Protein AF-0000000085161701 (afdb_homodimer)

Structure (mmCIF, N/CA/C/O backbone):
data_AF-0000000085161701-model_v1
#
loop_
_entity.id
_entity.type
_entity.pdbx_description
1 polymer 'Transcriptional regulator, GntR family'
#
loop_
_atom_site.group_PDB
_atom_site.id
_atom_site.type_symbol
_atom_site.label_atom_id
_atom_site.label_alt_id
_atom_site.label_comp_id
_atom_site.label_asym_id
_atom_site.label_entity_id
_atom_site.label_seq_id
_atom_site.pdbx_PDB_ins_code
_atom_site.Cartn_x
_atom_site.Cartn_y
_atom_site.Cartn_z
_atom_site.occupancy
_atom_site.B_iso_or_equiv
_atom_site.auth_seq_id
_atom_site.auth_comp_id
_atom_site.auth_asym_id
_atom_site.auth_atom_id
_atom_site.pdbx_PDB_model_num
ATOM 1 N N . MET A 1 1 ? 16.906 10.453 10.586 1 28.23 1 MET A N 1
ATOM 2 C CA . MET A 1 1 ? 15.734 9.812 9.984 1 28.23 1 MET A CA 1
ATOM 3 C C . MET A 1 1 ? 16.062 9.234 8.617 1 28.23 1 MET A C 1
ATOM 5 O O . MET A 1 1 ? 16.656 9.922 7.773 1 28.23 1 MET A O 1
ATOM 9 N N . LYS A 1 2 ? 16.422 8.109 8.445 1 43.31 2 LYS A N 1
ATOM 10 C CA . LYS A 1 2 ? 16.734 7.473 7.168 1 43.31 2 LYS A CA 1
ATOM 11 C C . LYS A 1 2 ? 15.547 7.562 6.211 1 43.31 2 LYS A C 1
ATOM 13 O O . LYS A 1 2 ? 14.469 7.047 6.5 1 43.31 2 LYS A O 1
ATOM 18 N N . PHE A 1 3 ? 15.57 8.789 5.492 1 43.81 3 PHE A N 1
ATOM 19 C CA . PHE A 1 3 ? 14.508 8.938 4.5 1 43.81 3 PHE A CA 1
ATOM 20 C C . PHE A 1 3 ? 14.539 7.789 3.498 1 43.81 3 PHE A C 1
ATOM 22 O O . PHE A 1 3 ? 15.516 7.629 2.758 1 43.81 3 PHE A O 1
ATOM 29 N N . ASN A 1 4 ? 14.258 6.762 3.889 1 49.75 4 ASN A N 1
ATOM 30 C CA . ASN A 1 4 ? 14.422 5.523 3.135 1 49.75 4 ASN A CA 1
ATOM 31 C C . ASN A 1 4 ? 13.422 5.426 1.987 1 49.75 4 ASN A C 1
ATOM 33 O O . ASN A 1 4 ? 13.406 4.441 1.249 1 49.75 4 ASN A O 1
ATOM 37 N N . ASP A 1 5 ? 12.414 6.434 1.947 1 61.72 5 ASP A N 1
ATOM 38 C CA . ASP A 1 5 ? 11.516 6.238 0.812 1 61.72 5 ASP A CA 1
ATOM 39 C C . ASP A 1 5 ? 12.055 6.938 -0.436 1 61.72 5 ASP A C 1
ATOM 41 O O . ASP A 1 5 ? 12.875 7.855 -0.338 1 61.72 5 ASP A O 1
ATOM 45 N N . ASP A 1 6 ? 11.953 6.363 -1.517 1 71.25 6 ASP A N 1
ATOM 46 C CA . ASP A 1 6 ? 12.359 6.812 -2.846 1 71.25 6 ASP A CA 1
ATOM 47 C C . ASP A 1 6 ? 11.82 8.211 -3.139 1 71.25 6 ASP A C 1
ATOM 49 O O . ASP A 1 6 ? 12.078 8.773 -4.211 1 71.25 6 ASP A O 1
ATOM 53 N N . ARG A 1 7 ? 11.445 8.852 -1.991 1 81.44 7 ARG A N 1
ATOM 54 C CA . ARG A 1 7 ? 10.875 10.172 -2.238 1 81.44 7 ARG A CA 1
ATOM 55 C C . ARG A 1 7 ? 11.898 11.266 -1.96 1 81.44 7 ARG A C 1
ATOM 57 O O . ARG A 1 7 ? 12.773 11.109 -1.104 1 81.44 7 ARG A O 1
ATOM 64 N N . PRO A 1 8 ? 11.672 12.43 -2.582 1 93.88 8 PRO A N 1
ATOM 65 C CA . PRO A 1 8 ? 12.539 13.578 -2.307 1 93.88 8 PRO A CA 1
ATOM 66 C C . PRO A 1 8 ? 12.484 14.023 -0.846 1 93.88 8 PRO A C 1
ATOM 68 O O . PRO A 1 8 ? 11.422 13.977 -0.222 1 93.88 8 PRO A O 1
ATOM 71 N N . ILE A 1 9 ? 13.5 14.469 -0.307 1 94.62 9 ILE A N 1
ATOM 72 C CA . ILE A 1 9 ? 13.656 14.805 1.105 1 94.62 9 ILE A CA 1
ATOM 73 C C . ILE A 1 9 ? 12.695 15.93 1.478 1 94.62 9 ILE A C 1
ATOM 75 O O . ILE A 1 9 ? 12.109 15.922 2.559 1 94.62 9 ILE A O 1
ATOM 79 N N . PHE A 1 10 ? 12.523 16.953 0.611 1 96.69 10 PHE A N 1
ATOM 80 C CA . PHE A 1 10 ? 11.664 18.078 0.946 1 96.69 10 PHE A CA 1
ATOM 81 C C . PHE A 1 10 ? 10.219 17.609 1.113 1 96.69 10 PHE A C 1
ATOM 83 O O . PHE A 1 10 ? 9.477 18.172 1.927 1 96.69 10 PHE A O 1
ATOM 90 N N . GLU A 1 11 ? 9.875 16.641 0.401 1 96.12 11 GLU A N 1
ATOM 91 C CA . GLU A 1 11 ? 8.523 16.094 0.541 1 96.12 11 GLU A CA 1
ATOM 92 C C . GLU A 1 11 ? 8.344 15.398 1.885 1 96.12 11 GLU A C 1
ATOM 94 O O . GLU A 1 11 ? 7.273 15.469 2.49 1 96.12 11 GLU A O 1
ATOM 99 N N . GLN A 1 12 ? 9.359 14.781 2.26 1 95.75 12 GLN A N 1
ATOM 100 C CA . GLN A 1 12 ? 9.328 14.117 3.559 1 95.75 12 GLN A CA 1
ATOM 101 C C . GLN A 1 12 ? 9.219 15.133 4.691 1 95.75 12 GLN A C 1
ATOM 103 O O . GLN A 1 12 ? 8.461 14.922 5.645 1 95.75 12 GLN A O 1
ATOM 108 N N . ILE A 1 13 ? 9.898 16.141 4.535 1 96.75 13 ILE A N 1
ATOM 109 C CA . ILE A 1 13 ? 9.836 17.203 5.527 1 96.75 13 ILE A CA 1
ATOM 110 C C . ILE A 1 13 ? 8.438 17.828 5.527 1 96.75 13 ILE A C 1
ATOM 112 O O . ILE A 1 13 ? 7.859 18.062 6.586 1 96.75 13 ILE A O 1
ATOM 116 N N . ALA A 1 14 ? 7.945 18.078 4.324 1 97.62 14 ALA A N 1
ATOM 117 C CA . ALA A 1 14 ? 6.602 18.641 4.207 1 97.62 14 ALA A CA 1
ATOM 118 C C . ALA A 1 14 ? 5.57 17.734 4.879 1 97.62 14 ALA A C 1
ATOM 120 O O . ALA A 1 14 ? 4.688 18.219 5.59 1 97.62 14 ALA A O 1
ATOM 121 N N . GLN A 1 15 ? 5.746 16.516 4.68 1 96.69 15 GLN A N 1
ATOM 122 C CA . GLN A 1 15 ? 4.816 15.562 5.285 1 96.69 15 GLN A CA 1
ATOM 123 C C . GLN A 1 15 ? 4.906 15.594 6.809 1 96.69 15 GLN A C 1
ATOM 125 O O . GLN A 1 15 ? 3.889 15.508 7.496 1 96.69 15 GLN A O 1
ATOM 130 N N . LEU A 1 16 ? 6.047 15.664 7.285 1 96.19 16 LEU A N 1
ATOM 131 C CA . LEU A 1 16 ? 6.25 15.773 8.727 1 96.19 16 LEU A CA 1
ATOM 132 C C . LEU A 1 16 ? 5.535 17 9.281 1 96.19 16 LEU A C 1
ATOM 134 O O . LEU A 1 16 ? 4.859 16.922 10.305 1 96.19 16 LEU A O 1
ATOM 138 N N . LEU A 1 17 ? 5.703 18.078 8.609 1 98.06 17 LEU A N 1
ATOM 139 C CA . LEU A 1 17 ? 5.062 19.312 9.047 1 98.06 17 LEU A CA 1
ATOM 140 C C . LEU A 1 17 ? 3.545 19.203 8.953 1 98.06 17 LEU A C 1
ATOM 142 O O . LEU A 1 17 ? 2.828 19.672 9.836 1 98.06 17 LEU A O 1
ATOM 146 N N . GLU A 1 18 ? 3.072 18.547 7.91 1 98 18 GLU A N 1
ATOM 147 C CA . GLU A 1 18 ? 1.639 18.297 7.789 1 98 18 GLU A CA 1
ATOM 148 C C . GLU A 1 18 ? 1.108 17.516 8.977 1 98 18 GLU A C 1
ATOM 150 O O . GLU A 1 18 ? 0.046 17.828 9.516 1 98 18 GLU A O 1
ATOM 155 N N . ASP A 1 19 ? 1.846 16.562 9.383 1 96.94 19 ASP A N 1
ATOM 156 C CA . ASP A 1 19 ? 1.447 15.742 10.516 1 96.94 19 ASP A CA 1
ATOM 157 C C . ASP A 1 19 ? 1.354 16.578 11.797 1 96.94 19 ASP A C 1
ATOM 159 O O . ASP A 1 19 ? 0.439 16.391 12.602 1 96.94 19 ASP A O 1
ATOM 163 N N . ARG A 1 20 ? 2.264 17.453 11.961 1 97.25 20 ARG A N 1
ATOM 164 C CA . ARG A 1 20 ? 2.287 18.297 13.148 1 97.25 20 ARG A CA 1
ATOM 165 C C . ARG A 1 20 ? 1.139 19.297 13.133 1 97.25 20 ARG A C 1
ATOM 167 O O . ARG A 1 20 ? 0.587 19.625 14.18 1 97.25 20 ARG A O 1
ATOM 174 N N . ILE A 1 21 ? 0.768 19.719 11.945 1 97.69 21 ILE A N 1
ATOM 175 C CA . ILE A 1 21 ? -0.386 20.609 11.805 1 97.69 21 ILE A CA 1
ATOM 176 C C . ILE A 1 21 ? -1.665 19.828 12.125 1 97.69 21 ILE A C 1
ATOM 178 O O . ILE A 1 21 ? -2.516 20.312 12.875 1 97.69 21 ILE A O 1
ATOM 182 N N . LEU A 1 22 ? -1.715 18.625 11.672 1 95.38 22 LEU A N 1
ATOM 183 C CA . LEU A 1 22 ? -2.896 17.797 11.867 1 95.38 22 LEU A CA 1
ATOM 184 C C . LEU A 1 22 ? -3.078 17.438 13.336 1 95.38 22 LEU A C 1
ATOM 186 O O . LEU A 1 22 ? -4.203 17.391 13.836 1 95.38 22 LEU A O 1
ATOM 190 N N . SER A 1 23 ? -1.966 17.266 14.008 1 93.81 23 SER A N 1
ATOM 191 C CA . SER A 1 23 ? -2.01 16.859 15.406 1 93.81 23 SER A CA 1
ATOM 192 C C . SER A 1 23 ? -2.283 18.047 16.312 1 93.81 23 SER A C 1
ATOM 194 O O . SER A 1 23 ? -2.553 17.875 17.516 1 93.81 23 SER A O 1
ATOM 196 N N . GLY A 1 24 ? -2.111 19.234 15.758 1 94.75 24 GLY A N 1
ATOM 197 C CA . GLY A 1 24 ? -2.318 20.438 16.547 1 94.75 24 GLY A CA 1
ATOM 198 C C . GLY A 1 24 ? -1.044 20.953 17.188 1 94.75 24 GLY A C 1
ATOM 199 O O . GLY A 1 24 ? -1.07 21.953 17.906 1 94.75 24 GLY A O 1
ATOM 200 N N . ALA A 1 25 ? 0.06 20.281 16.922 1 96.31 25 ALA A N 1
ATOM 201 C CA . ALA A 1 25 ? 1.334 20.766 17.438 1 96.31 25 ALA A CA 1
ATOM 202 C C . ALA A 1 25 ? 1.651 22.156 16.891 1 96.31 25 ALA A C 1
ATOM 204 O O . ALA A 1 25 ? 2.227 23 17.594 1 96.31 25 ALA A O 1
ATOM 205 N N . PHE A 1 26 ? 1.324 22.328 15.641 1 96.94 26 PHE A N 1
ATOM 206 C CA . PHE A 1 26 ? 1.318 23.656 15.031 1 96.94 26 PHE A CA 1
ATOM 207 C C . PHE A 1 26 ? -0.109 24.125 14.781 1 96.94 26 PHE A C 1
ATOM 209 O O . PHE A 1 26 ? -0.851 23.5 14.023 1 96.94 26 PHE A O 1
ATOM 216 N N . THR A 1 27 ? -0.431 25.266 15.359 1 95.81 27 THR A N 1
ATOM 217 C CA . THR A 1 27 ? -1.81 25.75 15.312 1 95.81 27 THR A CA 1
ATOM 218 C C . THR A 1 27 ? -2.014 26.703 14.133 1 95.81 27 THR A C 1
ATOM 220 O O . THR A 1 27 ? -1.055 27.281 13.625 1 95.81 27 THR A O 1
ATOM 223 N N . GLU A 1 28 ? -3.273 26.75 13.727 1 95.19 28 GLU A N 1
ATOM 224 C CA . GLU A 1 28 ? -3.613 27.703 12.68 1 95.19 28 GLU A CA 1
ATOM 225 C C . GLU A 1 28 ? -3.123 29.109 13.023 1 95.19 28 GLU A C 1
ATOM 227 O O . GLU A 1 28 ? -3.258 29.547 14.164 1 95.19 28 GLU A O 1
ATOM 232 N N . SER A 1 29 ? -2.48 29.672 12.086 1 95.25 29 SER A N 1
ATOM 233 C CA . SER A 1 29 ? -1.947 31.031 12.18 1 95.25 29 SER A CA 1
ATOM 234 C C . SER A 1 29 ? -0.718 31.078 13.078 1 95.25 29 SER A C 1
ATOM 236 O O . SER A 1 29 ? -0.174 32.156 13.336 1 95.25 29 SER A O 1
ATOM 238 N N . GLY A 1 30 ? -0.347 29.922 13.555 1 96.56 30 GLY A N 1
ATOM 239 C CA . GLY A 1 30 ? 0.893 29.844 14.312 1 96.56 30 GLY A CA 1
ATOM 240 C C . GLY A 1 30 ? 2.125 29.781 13.43 1 96.56 30 GLY A C 1
ATOM 241 O O . GLY A 1 30 ? 2.049 29.359 12.273 1 96.56 30 GLY A O 1
ATOM 242 N N . ARG A 1 31 ? 3.213 30.172 14.008 1 97.44 31 ARG A N 1
ATOM 243 C CA . ARG A 1 31 ? 4.465 30.219 13.258 1 97.44 31 ARG A CA 1
ATOM 244 C C . ARG A 1 31 ? 5.051 28.828 13.086 1 97.44 31 ARG A C 1
ATOM 246 O O . ARG A 1 31 ? 5.031 28.016 14.016 1 97.44 31 ARG A O 1
ATOM 253 N N . LEU A 1 32 ? 5.582 28.531 11.906 1 98.5 32 LEU A N 1
ATOM 254 C CA . LEU A 1 32 ? 6.355 27.328 11.641 1 98.5 32 LEU A CA 1
ATOM 255 C C . LEU A 1 32 ? 7.84 27.562 11.891 1 98.5 32 LEU A C 1
ATOM 257 O O . LEU A 1 32 ? 8.305 28.703 11.859 1 98.5 32 LEU A O 1
ATOM 261 N N . PRO A 1 33 ? 8.531 26.453 12.141 1 97.81 33 PRO A N 1
ATOM 262 C CA . PRO A 1 33 ? 9.984 26.641 12.211 1 97.81 33 PRO A CA 1
ATOM 263 C C . PRO A 1 33 ? 10.562 27.234 10.93 1 97.81 33 PRO A C 1
ATOM 265 O O . PRO A 1 33 ? 10.062 26.953 9.836 1 97.81 33 PRO A O 1
ATOM 268 N N . SER A 1 34 ? 11.562 28 11.133 1 97.25 34 SER A N 1
ATOM 269 C CA . SER A 1 34 ? 12.25 28.562 9.969 1 97.25 34 SER A CA 1
ATOM 270 C C . SER A 1 34 ? 12.992 27.469 9.195 1 97.25 34 SER A C 1
ATOM 272 O O . SER A 1 34 ? 13.227 26.391 9.719 1 97.25 34 SER A O 1
ATOM 274 N N . ALA A 1 35 ? 13.383 27.719 7.984 1 97.5 35 ALA A N 1
ATOM 275 C CA . ALA A 1 35 ? 14.188 26.797 7.184 1 97.5 35 ALA A CA 1
ATOM 276 C C . ALA A 1 35 ? 15.477 26.422 7.914 1 97.5 35 ALA A C 1
ATOM 278 O O . ALA A 1 35 ? 15.883 25.266 7.895 1 97.5 35 ALA A O 1
ATOM 279 N N . ARG A 1 36 ? 16.078 27.391 8.594 1 97 36 ARG A N 1
ATOM 280 C CA . ARG A 1 36 ? 17.312 27.172 9.312 1 97 36 ARG A CA 1
ATOM 281 C C . ARG A 1 36 ? 17.109 26.234 10.508 1 97 36 ARG A C 1
ATOM 283 O O . ARG A 1 36 ? 17.906 25.328 10.75 1 97 36 ARG A O 1
ATOM 290 N N . GLU A 1 37 ? 16.094 26.484 11.234 1 97.56 37 GLU A N 1
ATOM 291 C CA . GLU A 1 37 ? 15.766 25.641 12.375 1 97.56 37 GLU A CA 1
ATOM 292 C C . GLU A 1 37 ? 15.5 24.203 11.938 1 97.56 37 GLU A C 1
ATOM 294 O O . GLU A 1 37 ? 15.992 23.25 12.562 1 97.56 37 GLU A O 1
ATOM 299 N N . LEU A 1 38 ? 14.719 24.016 10.836 1 97.5 38 LEU A N 1
ATOM 300 C CA . LEU A 1 38 ? 14.414 22.688 10.312 1 97.5 38 LEU A CA 1
ATOM 301 C C . LEU A 1 38 ? 15.68 21.984 9.844 1 97.5 38 LEU A C 1
ATOM 303 O O . LEU A 1 38 ? 15.883 20.797 10.133 1 97.5 38 LEU A O 1
ATOM 307 N N . ALA A 1 39 ? 16.5 22.703 9.117 1 97.5 39 ALA A N 1
ATOM 308 C CA . ALA A 1 39 ? 17.75 22.156 8.586 1 97.5 39 ALA A CA 1
ATOM 309 C C . ALA A 1 39 ? 18.625 21.625 9.711 1 97.5 39 ALA A C 1
ATOM 311 O O . ALA A 1 39 ? 19.188 20.531 9.609 1 97.5 39 ALA A O 1
ATOM 312 N N . SER A 1 40 ? 18.719 22.422 10.727 1 97.06 40 SER A N 1
ATOM 313 C CA . SER A 1 40 ? 19.547 22.047 11.875 1 97.06 40 SER A CA 1
ATOM 314 C C . SER A 1 40 ? 18.969 20.828 12.594 1 97.06 40 SER A C 1
ATOM 316 O O . SER A 1 40 ? 19.672 19.859 12.859 1 97.06 40 SER A O 1
ATOM 318 N N . SER A 1 41 ? 17.688 20.797 12.812 1 96.12 41 SER A N 1
ATOM 319 C CA . SER A 1 41 ? 17.047 19.75 13.594 1 96.12 41 SER A CA 1
ATOM 320 C C . SER A 1 41 ? 17 18.438 12.82 1 96.12 41 SER A C 1
ATOM 322 O O . SER A 1 41 ? 17.094 17.359 13.414 1 96.12 41 SER A O 1
ATOM 324 N N . LEU A 1 42 ? 16.922 18.562 11.508 1 95.44 42 LEU A N 1
ATOM 325 C CA . LEU A 1 42 ? 16.75 17.359 10.695 1 95.44 42 LEU A CA 1
ATOM 326 C C . LEU A 1 42 ? 18.031 17 9.977 1 95.44 42 LEU A C 1
ATOM 328 O O . LEU A 1 42 ? 18.094 15.992 9.25 1 95.44 42 LEU A O 1
ATOM 332 N N . GLU A 1 43 ? 18.969 17.844 10.133 1 96.12 43 GLU A N 1
ATOM 333 C CA . GLU A 1 43 ? 20.281 17.641 9.516 1 96.12 43 GLU A CA 1
ATOM 334 C C . GLU A 1 43 ? 20.172 17.516 8 1 96.12 43 GLU A C 1
ATOM 336 O O . GLU A 1 43 ? 20.672 16.562 7.402 1 96.12 43 GLU A O 1
ATOM 341 N N . VAL A 1 44 ? 19.578 18.547 7.438 1 96.25 44 VAL A N 1
ATOM 342 C CA . VAL A 1 44 ? 19.406 18.609 5.988 1 96.25 44 VAL A CA 1
ATOM 343 C C . VAL A 1 44 ? 19.875 19.984 5.484 1 96.25 44 VAL A C 1
ATOM 345 O O . VAL A 1 44 ? 20.109 20.891 6.277 1 96.25 44 VAL A O 1
ATOM 348 N N . ASN A 1 45 ? 19.922 20.062 4.199 1 96.56 45 ASN A N 1
ATOM 349 C CA . ASN A 1 45 ? 20.266 21.328 3.547 1 96.56 45 ASN A CA 1
ATOM 350 C C . ASN A 1 45 ? 19.172 22.359 3.742 1 96.56 45 ASN A C 1
ATOM 352 O O . ASN A 1 45 ? 17.984 22.078 3.539 1 96.56 45 ASN A O 1
ATOM 356 N N . PRO A 1 46 ? 19.562 23.578 4.172 1 97.31 46 PRO A N 1
ATOM 357 C CA . PRO A 1 46 ? 18.562 24.625 4.383 1 97.31 46 PRO A CA 1
ATOM 358 C C . PRO A 1 46 ? 17.719 24.875 3.141 1 97.31 46 PRO A C 1
ATOM 360 O O . PRO A 1 46 ? 16.531 25.219 3.258 1 97.31 46 PRO A O 1
ATOM 363 N N . ASN A 1 47 ? 18.266 24.688 2.043 1 97.94 47 ASN A N 1
ATOM 364 C CA . ASN A 1 47 ? 17.5 24.875 0.816 1 97.94 47 ASN A CA 1
ATOM 365 C C . ASN A 1 47 ? 16.391 23.828 0.679 1 97.94 47 ASN A C 1
ATOM 367 O O . ASN A 1 47 ? 15.312 24.125 0.168 1 97.94 47 ASN A O 1
ATOM 371 N N . THR A 1 48 ? 16.719 22.656 1.073 1 97.75 48 THR A N 1
ATOM 372 C CA . THR A 1 48 ? 15.734 21.578 1.076 1 97.75 48 THR A CA 1
ATOM 373 C C . THR A 1 48 ? 14.617 21.875 2.066 1 97.75 48 THR A C 1
ATOM 375 O O . THR A 1 48 ? 13.438 21.688 1.757 1 97.75 48 THR A O 1
ATOM 378 N N . ALA A 1 49 ? 15.047 22.391 3.186 1 97.88 49 ALA A N 1
ATOM 379 C CA . ALA A 1 49 ? 14.062 22.766 4.195 1 97.88 49 ALA A CA 1
ATOM 380 C C . ALA A 1 49 ? 13.18 23.906 3.691 1 97.88 49 ALA A C 1
ATOM 382 O O . ALA A 1 49 ? 11.961 23.891 3.887 1 97.88 49 ALA A O 1
ATOM 383 N N . ALA A 1 50 ? 13.773 24.859 3.051 1 98.06 50 ALA A N 1
ATOM 384 C CA . ALA A 1 50 ? 13.016 25.984 2.504 1 98.06 50 ALA A CA 1
ATOM 385 C C . ALA A 1 50 ? 12.008 25.516 1.457 1 98.06 50 ALA A C 1
ATOM 387 O O . ALA A 1 50 ? 10.891 26.031 1.39 1 98.06 50 ALA A O 1
ATOM 388 N N . ARG A 1 51 ? 12.445 24.562 0.688 1 98.25 51 ARG A N 1
ATOM 389 C CA . ARG A 1 51 ? 11.562 24.016 -0.335 1 98.25 51 ARG A CA 1
ATOM 390 C C . ARG A 1 51 ? 10.344 23.344 0.292 1 98.25 51 ARG A C 1
ATOM 392 O O . ARG A 1 51 ? 9.242 23.422 -0.257 1 98.25 51 ARG A O 1
ATOM 399 N N . ALA A 1 52 ? 10.531 22.734 1.358 1 98.38 52 ALA A N 1
ATOM 400 C CA . ALA A 1 52 ? 9.422 22.094 2.068 1 98.38 52 ALA A CA 1
ATOM 401 C C . ALA A 1 52 ? 8.406 23.141 2.535 1 98.38 52 ALA A C 1
ATOM 403 O O . ALA A 1 52 ? 7.199 22.938 2.398 1 98.38 52 ALA A O 1
ATOM 404 N N . LEU A 1 53 ? 8.898 24.203 3.088 1 98.44 53 LEU A N 1
ATOM 405 C CA . LEU A 1 53 ? 8.031 25.281 3.543 1 98.44 53 LEU A CA 1
ATOM 406 C C . LEU A 1 53 ? 7.297 25.922 2.369 1 98.44 53 LEU A C 1
ATOM 408 O O . LEU A 1 53 ? 6.098 26.188 2.457 1 98.44 53 LEU A O 1
ATOM 412 N N . GLN A 1 54 ? 8.016 26.109 1.291 1 98.25 54 GLN A N 1
ATOM 413 C CA . GLN A 1 54 ? 7.398 26.656 0.088 1 98.25 54 GLN A CA 1
ATOM 414 C C . GLN A 1 54 ? 6.324 25.719 -0.458 1 98.25 54 GLN A C 1
ATOM 416 O O . GLN A 1 54 ? 5.281 26.172 -0.932 1 98.25 54 GLN A O 1
ATOM 421 N N . TYR A 1 55 ? 6.621 24.469 -0.435 1 98.06 55 TYR A N 1
ATOM 422 C CA . TYR A 1 55 ? 5.652 23.469 -0.867 1 98.06 55 TYR A CA 1
ATOM 423 C C . TYR A 1 55 ? 4.344 23.609 -0.096 1 98.06 55 TYR A C 1
ATOM 425 O O . TYR A 1 55 ? 3.264 23.594 -0.688 1 98.06 55 TYR A O 1
ATOM 433 N N . LEU A 1 56 ? 4.406 23.75 1.196 1 98.38 56 LEU A N 1
ATOM 434 C CA . LEU A 1 56 ? 3.217 23.938 2.02 1 98.38 56 LEU A CA 1
ATOM 435 C C . LEU A 1 56 ? 2.461 25.188 1.611 1 98.38 56 LEU A C 1
ATOM 437 O O . LEU A 1 56 ? 1.228 25.203 1.574 1 98.38 56 LEU A O 1
ATOM 441 N N . ALA A 1 57 ? 3.205 26.234 1.339 1 98.06 57 ALA A N 1
ATOM 442 C CA . ALA A 1 57 ? 2.588 27.5 0.92 1 98.06 57 ALA A CA 1
ATOM 443 C C . ALA A 1 57 ? 1.879 27.344 -0.422 1 98.06 57 ALA A C 1
ATOM 445 O O . ALA A 1 57 ? 0.758 27.828 -0.599 1 98.06 57 ALA A O 1
ATOM 446 N N . ASP A 1 58 ? 2.518 26.641 -1.358 1 97.56 58 ASP A N 1
ATOM 447 C CA . ASP A 1 58 ? 1.939 26.391 -2.676 1 97.56 58 ASP A CA 1
ATOM 448 C C . ASP A 1 58 ? 0.634 25.609 -2.564 1 97.56 58 ASP A C 1
ATOM 450 O O . ASP A 1 58 ? -0.281 25.797 -3.369 1 97.56 58 ASP A O 1
ATOM 454 N N . MET A 1 59 ? 0.619 24.828 -1.522 1 96.75 59 MET A N 1
ATOM 455 C CA . MET A 1 59 ? -0.56 24 -1.305 1 96.75 59 MET A CA 1
ATOM 456 C C . MET A 1 59 ? -1.596 24.734 -0.458 1 96.75 59 MET A C 1
ATOM 458 O O . MET A 1 59 ? -2.605 24.141 -0.061 1 96.75 59 MET A O 1
ATOM 462 N N . LYS A 1 60 ? -1.254 25.938 -0.064 1 97.56 60 LYS A N 1
ATOM 463 C CA . LYS A 1 60 ? -2.123 26.812 0.71 1 97.56 60 LYS A CA 1
ATOM 464 C C . LYS A 1 60 ? -2.299 26.312 2.137 1 97.56 60 LYS A C 1
ATOM 466 O O . LYS A 1 60 ? -3.334 26.531 2.764 1 97.56 60 LYS A O 1
ATOM 471 N N . LEU A 1 61 ? -1.32 25.594 2.566 1 98.31 61 LEU A N 1
ATOM 472 C CA . LEU A 1 61 ? -1.325 25.078 3.932 1 98.31 61 LEU A CA 1
ATOM 473 C C . LEU A 1 61 ? -0.574 26.016 4.867 1 98.31 61 LEU A C 1
ATOM 475 O O . LEU A 1 61 ? -0.715 25.938 6.09 1 98.31 61 LEU A O 1
ATOM 479 N N . ALA A 1 62 ? 0.231 26.891 4.262 1 98.56 62 ALA A N 1
ATOM 480 C CA . ALA A 1 62 ? 0.992 27.922 4.965 1 98.56 62 ALA A CA 1
ATOM 481 C C . ALA A 1 62 ? 1.053 29.203 4.148 1 98.56 62 ALA A C 1
ATOM 483 O O . ALA A 1 62 ? 0.64 29.234 2.988 1 98.56 62 ALA A O 1
ATOM 484 N N . TYR A 1 63 ? 1.441 30.219 4.805 1 98 63 TYR A N 1
ATOM 485 C CA . TYR A 1 63 ? 1.71 31.469 4.105 1 98 63 TYR A CA 1
ATOM 486 C C . TYR A 1 63 ? 2.947 32.156 4.672 1 98 63 TYR A C 1
ATOM 488 O O . TYR A 1 63 ? 3.246 32.031 5.859 1 98 63 TYR A O 1
ATOM 496 N N . ALA A 1 64 ? 3.611 32.906 3.807 1 96.5 64 ALA A N 1
ATOM 497 C CA . ALA A 1 64 ? 4.824 33.625 4.195 1 96.5 64 ALA A CA 1
ATOM 498 C C . ALA A 1 64 ? 4.504 35.031 4.613 1 96.5 64 ALA A C 1
ATOM 500 O O . ALA A 1 64 ? 3.654 35.688 4.008 1 96.5 64 ALA A O 1
ATOM 501 N N . GLU A 1 65 ? 5.082 35.438 5.633 1 94.69 65 GLU A N 1
ATOM 502 C CA . GLU A 1 65 ? 5.094 36.844 6 1 94.69 65 GLU A CA 1
ATOM 503 C C . GLU A 1 65 ? 6.5 37.438 5.891 1 94.69 65 GLU A C 1
ATOM 505 O O . GLU A 1 65 ? 7.43 36.938 6.547 1 94.69 65 GLU A O 1
ATOM 510 N N . ARG A 1 66 ? 6.559 38.344 5.121 1 92.25 66 ARG A N 1
ATOM 511 C CA . ARG A 1 66 ? 7.859 38.969 4.863 1 92.25 66 ARG A CA 1
ATOM 512 C C . ARG A 1 66 ? 8.555 39.344 6.168 1 92.25 66 ARG A C 1
ATOM 514 O O . ARG A 1 66 ? 7.984 40.031 7.004 1 92.25 66 ARG A O 1
ATOM 521 N N . GLY A 1 67 ? 9.758 38.781 6.344 1 92.75 67 GLY A N 1
ATOM 522 C CA . GLY A 1 67 ? 10.586 39.125 7.496 1 92.75 67 GLY A CA 1
ATOM 523 C C . GLY A 1 67 ? 10.234 38.312 8.734 1 92.75 67 GLY A C 1
ATOM 524 O O . GLY A 1 67 ? 10.93 38.375 9.742 1 92.75 67 GLY A O 1
ATOM 525 N N . SER A 1 68 ? 9.109 37.531 8.672 1 94.25 68 SER A N 1
ATOM 526 C CA . SER A 1 68 ? 8.641 36.844 9.883 1 94.25 68 SER A CA 1
ATOM 527 C C . SER A 1 68 ? 8.633 35.312 9.695 1 94.25 68 SER A C 1
ATOM 529 O O . SER A 1 68 ? 8.562 34.594 10.672 1 94.25 68 SER A O 1
ATOM 531 N N . GLY A 1 69 ? 8.68 34.906 8.383 1 96.19 69 GLY A N 1
ATOM 532 C CA . GLY A 1 69 ? 8.727 33.469 8.125 1 96.19 69 GLY A CA 1
ATOM 533 C C . GLY A 1 69 ? 7.406 32.906 7.629 1 96.19 69 GLY A C 1
ATOM 534 O O . GLY A 1 69 ? 6.68 33.594 6.891 1 96.19 69 GLY A O 1
ATOM 535 N N . TYR A 1 70 ? 7.137 31.609 7.93 1 98.19 70 TYR A N 1
ATOM 536 C CA . TYR A 1 70 ? 5.934 30.938 7.473 1 98.19 70 TYR A CA 1
ATOM 537 C C . TYR A 1 70 ? 4.973 30.688 8.633 1 98.19 70 TYR A C 1
ATOM 539 O O . TYR A 1 70 ? 5.398 30.391 9.75 1 98.19 70 TYR A O 1
ATOM 547 N N . PHE A 1 71 ? 3.707 30.75 8.344 1 98.56 71 PHE A N 1
ATOM 548 C CA . PHE A 1 71 ? 2.639 30.516 9.312 1 98.56 71 PHE A CA 1
ATOM 549 C C . PHE A 1 71 ? 1.638 29.5 8.789 1 98.56 71 PHE A C 1
ATOM 551 O O . PHE A 1 71 ? 1.419 29.391 7.578 1 98.56 71 PHE A O 1
ATOM 558 N N . VAL A 1 72 ? 1.065 28.781 9.695 1 98.69 72 VAL A N 1
ATOM 559 C CA . VAL A 1 72 ? 0.037 27.812 9.305 1 98.69 72 VAL A CA 1
ATOM 560 C C . VAL A 1 72 ? -1.201 28.562 8.805 1 98.69 72 VAL A C 1
ATOM 562 O O . VAL A 1 72 ? -1.682 29.484 9.461 1 98.69 72 VAL A O 1
ATOM 565 N N . ALA A 1 73 ? -1.684 28.172 7.664 1 98.38 73 ALA A N 1
ATOM 566 C CA . ALA A 1 73 ? -2.861 28.812 7.09 1 98.38 73 ALA A CA 1
ATOM 567 C C . ALA A 1 73 ? -4.121 28.469 7.875 1 98.38 73 ALA A C 1
ATOM 569 O O . ALA A 1 73 ? -4.258 27.344 8.359 1 98.38 73 ALA A O 1
ATOM 570 N N . PRO A 1 74 ? -5.043 29.438 8.008 1 97.62 74 PRO A N 1
ATOM 571 C CA . PRO A 1 74 ? -6.34 29.062 8.57 1 97.62 74 PRO A CA 1
ATOM 572 C C . PRO A 1 74 ? -7.008 27.906 7.82 1 97.62 74 PRO A C 1
ATOM 574 O O . PRO A 1 74 ? -7.031 27.906 6.586 1 97.62 74 PRO A O 1
ATOM 577 N N . GLY A 1 75 ? -7.5 26.859 8.531 1 97.25 75 GLY A N 1
ATOM 578 C CA . GLY A 1 75 ? -8.172 25.734 7.914 1 97.25 75 GLY A CA 1
ATOM 579 C C . GLY A 1 75 ? -7.207 24.688 7.367 1 97.25 75 GLY A C 1
ATOM 580 O O . GLY A 1 75 ? -7.617 23.75 6.688 1 97.25 75 GLY A O 1
ATOM 581 N N . ALA A 1 76 ? -5.93 24.828 7.598 1 98.12 76 ALA A N 1
ATOM 582 C CA . ALA A 1 76 ? -4.91 23.953 7.02 1 98.12 76 ALA A CA 1
ATOM 583 C C . ALA A 1 76 ? -5.113 22.516 7.453 1 98.12 76 ALA A C 1
ATOM 585 O O . ALA A 1 76 ? -5.004 21.594 6.641 1 98.12 76 ALA A O 1
ATOM 586 N N . ALA A 1 77 ? -5.43 22.328 8.703 1 96.69 77 ALA A N 1
ATOM 587 C CA . ALA A 1 77 ? -5.617 20.969 9.203 1 96.69 77 ALA A CA 1
ATOM 588 C C . ALA A 1 77 ? -6.742 20.25 8.453 1 96.69 77 ALA A C 1
ATOM 590 O O . ALA A 1 77 ? -6.578 19.109 8.016 1 96.69 77 ALA A O 1
ATOM 591 N N . GLU A 1 78 ? -7.801 20.984 8.312 1 96.62 78 GLU A N 1
ATOM 592 C CA . GLU A 1 78 ? -8.938 20.422 7.582 1 96.62 78 GLU A CA 1
ATOM 593 C C . GLU A 1 78 ? -8.586 20.172 6.117 1 96.62 78 GLU A C 1
ATOM 595 O O . GLU A 1 78 ? -8.977 19.156 5.539 1 96.62 78 GLU A O 1
ATOM 600 N N . HIS A 1 79 ? -7.875 21.078 5.586 1 97.19 79 HIS A N 1
ATOM 601 C CA . HIS A 1 79 ? -7.457 20.953 4.195 1 97.19 79 HIS A CA 1
ATOM 602 C C . HIS A 1 79 ? -6.551 19.734 4.008 1 97.19 79 HIS A C 1
ATOM 604 O O . HIS A 1 79 ? -6.723 18.969 3.059 1 97.19 79 HIS A O 1
ATOM 610 N N . ILE A 1 80 ? -5.676 19.531 4.887 1 97.25 80 ILE A N 1
ATOM 611 C CA . ILE A 1 80 ? -4.781 18.391 4.84 1 97.25 80 ILE A CA 1
ATOM 612 C C . ILE A 1 80 ? -5.594 17.094 4.926 1 97.25 80 ILE A C 1
ATOM 614 O O . ILE A 1 80 ? -5.395 16.172 4.129 1 97.25 80 ILE A O 1
ATOM 618 N N . ARG A 1 81 ? -6.496 17.047 5.859 1 96.69 81 ARG A N 1
ATOM 619 C CA . ARG A 1 81 ? -7.332 15.867 6.035 1 96.69 81 ARG A CA 1
ATOM 620 C C . ARG A 1 81 ? -8.125 15.562 4.766 1 96.69 81 ARG A C 1
ATOM 622 O O . ARG A 1 81 ? -8.18 14.414 4.328 1 96.69 81 ARG A O 1
ATOM 629 N N . ASN A 1 82 ? -8.664 16.594 4.215 1 97.06 82 ASN A N 1
ATOM 630 C CA . ASN A 1 82 ? -9.453 16.406 3.002 1 97.06 82 ASN A CA 1
ATOM 631 C C . ASN A 1 82 ? -8.594 15.906 1.845 1 97.06 82 ASN A C 1
ATOM 633 O O . ASN A 1 82 ? -9.023 15.031 1.088 1 97.06 82 ASN A O 1
ATOM 637 N N . LEU A 1 83 ? -7.473 16.484 1.738 1 96 83 LEU A N 1
ATOM 638 C CA . LEU A 1 83 ? -6.562 16.047 0.682 1 96 83 LEU A CA 1
ATOM 639 C C . LEU A 1 83 ? -6.156 14.594 0.871 1 96 83 LEU A C 1
ATOM 641 O O . LEU A 1 83 ? -6.129 13.828 -0.091 1 96 83 LEU A O 1
ATOM 645 N N . ARG A 1 84 ? -5.879 14.203 2.047 1 97.12 84 ARG A N 1
ATOM 646 C CA . ARG A 1 84 ? -5.473 12.836 2.336 1 97.12 84 ARG A CA 1
ATOM 647 C C . ARG A 1 84 ? -6.633 11.867 2.141 1 97.12 84 ARG A C 1
ATOM 649 O O . ARG A 1 84 ? -6.441 10.75 1.664 1 97.12 84 ARG A O 1
ATOM 656 N N . ARG A 1 85 ? -7.836 12.289 2.482 1 97.81 85 ARG A N 1
ATOM 657 C CA . ARG A 1 85 ? -9.023 11.484 2.232 1 97.81 85 ARG A CA 1
ATOM 658 C C . ARG A 1 85 ? -9.234 11.266 0.738 1 97.81 85 ARG A C 1
ATOM 660 O O . ARG A 1 85 ? -9.516 10.141 0.305 1 97.81 85 ARG A O 1
ATOM 667 N N . GLU A 1 86 ? -9.031 12.328 0.061 1 97.06 86 GLU A N 1
ATOM 668 C CA . GLU A 1 86 ? -9.188 12.227 -1.388 1 97.06 86 GLU A CA 1
ATOM 669 C C . GLU A 1 86 ? -8.18 11.25 -1.98 1 97.06 86 GLU A C 1
ATOM 671 O O . GLU A 1 86 ? -8.531 10.43 -2.828 1 97.06 86 GLU A O 1
ATOM 676 N N . ARG A 1 87 ? -7 11.359 -1.547 1 96.81 87 ARG A N 1
ATOM 677 C CA . ARG A 1 87 ? -5.965 10.453 -2.027 1 96.81 87 ARG A CA 1
ATOM 678 C C . ARG A 1 87 ? -6.281 9.008 -1.643 1 96.81 87 ARG A C 1
ATOM 680 O O . ARG A 1 87 ? -6.09 8.094 -2.443 1 96.81 87 ARG A O 1
ATOM 687 N N . PHE A 1 88 ? -6.723 8.812 -0.471 1 98.06 88 PHE A N 1
ATOM 688 C CA . PHE A 1 88 ? -7.109 7.48 -0.014 1 98.06 88 PHE A CA 1
ATOM 689 C C . PHE A 1 88 ? -8.164 6.879 -0.932 1 98.06 88 PHE A C 1
ATOM 691 O O . PHE A 1 88 ? -8 5.762 -1.426 1 98.06 88 PHE A O 1
ATOM 698 N N . PHE A 1 89 ? -9.172 7.613 -1.248 1 97.94 89 PHE A N 1
ATOM 699 C CA . PHE A 1 89 ? -10.297 7.086 -2.01 1 97.94 89 PHE A CA 1
ATOM 700 C C . PHE A 1 89 ? -9.938 6.961 -3.486 1 97.94 89 PHE A C 1
ATOM 702 O O . PHE A 1 89 ? -10.445 6.078 -4.18 1 97.94 89 PHE A O 1
ATOM 709 N N . SER A 1 90 ? -9.062 7.758 -3.926 1 96.69 90 SER A N 1
ATOM 710 C CA . SER A 1 90 ? -8.781 7.773 -5.359 1 96.69 90 SER A CA 1
ATOM 711 C C . SER A 1 90 ? -7.625 6.836 -5.699 1 96.69 90 SER A C 1
ATOM 713 O O . SER A 1 90 ? -7.496 6.395 -6.844 1 96.69 90 SER A O 1
ATOM 715 N N . GLU A 1 91 ? -6.797 6.535 -4.75 1 96.5 91 GLU A N 1
ATOM 716 C CA . GLU A 1 91 ? -5.59 5.77 -5.055 1 96.5 91 GLU A CA 1
ATOM 717 C C . GLU A 1 91 ? -5.523 4.492 -4.219 1 96.5 91 GLU A C 1
ATOM 719 O O . GLU A 1 91 ? -5.512 3.387 -4.762 1 96.5 91 GLU A O 1
ATOM 724 N N . GLU A 1 92 ? -5.578 4.672 -2.971 1 97.44 92 GLU A N 1
ATOM 725 C CA . GLU A 1 92 ? -5.348 3.543 -2.072 1 97.44 92 GLU A CA 1
ATOM 726 C C . GLU A 1 92 ? -6.496 2.537 -2.145 1 97.44 92 GLU A C 1
ATOM 728 O O . GLU A 1 92 ? -6.266 1.339 -2.316 1 97.44 92 GLU A O 1
ATOM 733 N N . LEU A 1 93 ? -7.707 3.016 -2.02 1 97.88 93 LEU A N 1
ATOM 734 C CA . LEU A 1 93 ? -8.867 2.141 -1.9 1 97.88 93 LEU A CA 1
ATOM 735 C C . LEU A 1 93 ? -9.094 1.354 -3.188 1 97.88 93 LEU A C 1
ATOM 737 O O . LEU A 1 93 ? -9.297 0.137 -3.148 1 97.88 93 LEU A O 1
ATOM 741 N N . PRO A 1 94 ? -9.023 1.984 -4.336 1 96.75 94 PRO A N 1
ATOM 742 C CA . PRO A 1 94 ? -9.164 1.197 -5.566 1 96.75 94 PRO A CA 1
ATOM 743 C C . PRO A 1 94 ? -8.086 0.126 -5.707 1 96.75 94 PRO A C 1
ATOM 745 O O . PRO A 1 94 ? -8.359 -0.963 -6.219 1 96.75 94 PRO A O 1
ATOM 748 N N . ARG A 1 95 ? -6.879 0.489 -5.301 1 97 95 ARG A N 1
ATOM 749 C CA . ARG A 1 95 ? -5.816 -0.513 -5.309 1 97 95 ARG A CA 1
ATOM 750 C C . ARG A 1 95 ? -6.188 -1.71 -4.438 1 97 95 ARG A C 1
ATOM 752 O O . ARG A 1 95 ? -6.008 -2.859 -4.848 1 97 95 ARG A O 1
ATOM 759 N N . VAL A 1 96 ? -6.691 -1.491 -3.285 1 98.12 96 VAL A N 1
ATOM 760 C CA . VAL A 1 96 ? -7.105 -2.533 -2.354 1 98.12 96 VAL A CA 1
ATOM 761 C C . VAL A 1 96 ? -8.25 -3.346 -2.957 1 98.12 96 VAL A C 1
ATOM 763 O O . VAL A 1 96 ? -8.234 -4.578 -2.906 1 98.12 96 VAL A O 1
ATOM 766 N N . PHE A 1 97 ? -9.188 -2.666 -3.545 1 97.56 97 PHE A N 1
ATOM 767 C CA . PHE A 1 97 ? -10.305 -3.35 -4.184 1 97.56 97 PHE A CA 1
ATOM 768 C C . PHE A 1 97 ? -9.82 -4.25 -5.312 1 97.56 97 PHE A C 1
ATOM 770 O O . PHE A 1 97 ? -10.336 -5.355 -5.5 1 97.56 97 PHE A O 1
ATOM 777 N N . GLY A 1 98 ? -8.875 -3.758 -6.082 1 96.31 98 GLY A N 1
ATOM 778 C CA . GLY A 1 98 ? -8.273 -4.59 -7.109 1 96.31 98 GLY A CA 1
ATOM 779 C C . GLY A 1 98 ? -7.652 -5.863 -6.562 1 96.31 98 GLY A C 1
ATOM 780 O O . GLY A 1 98 ? -7.797 -6.934 -7.156 1 96.31 98 GLY A O 1
ATOM 781 N N . MET A 1 99 ? -6.945 -5.703 -5.43 1 96.69 99 MET A N 1
ATOM 782 C CA . MET A 1 99 ? -6.375 -6.871 -4.766 1 96.69 99 MET A CA 1
ATOM 783 C C . MET A 1 99 ? -7.473 -7.84 -4.336 1 96.69 99 MET A C 1
ATOM 785 O O . MET A 1 99 ? -7.367 -9.047 -4.555 1 96.69 99 MET A O 1
ATOM 789 N N . MET A 1 100 ? -8.492 -7.363 -3.725 1 97.12 100 MET A N 1
ATOM 790 C CA . MET A 1 100 ? -9.609 -8.188 -3.27 1 97.12 100 MET A CA 1
ATOM 791 C C . MET A 1 100 ? -10.211 -8.969 -4.43 1 97.12 100 MET A C 1
ATOM 793 O O . MET A 1 100 ? -10.484 -10.164 -4.301 1 97.12 100 MET A O 1
ATOM 797 N N . ARG A 1 101 ? -10.398 -8.273 -5.508 1 94.62 101 ARG A N 1
ATOM 798 C CA . ARG A 1 101 ? -10.977 -8.922 -6.68 1 94.62 101 ARG A CA 1
ATOM 799 C C . ARG A 1 101 ? -10.086 -10.07 -7.16 1 94.62 101 ARG A C 1
ATOM 801 O O . ARG A 1 101 ? -10.562 -11.18 -7.398 1 94.62 101 ARG A O 1
ATOM 808 N N . SER A 1 102 ? -8.828 -9.789 -7.277 1 92.62 102 SER A N 1
ATOM 809 C CA . SER A 1 102 ? -7.891 -10.797 -7.766 1 92.62 102 SER A CA 1
ATOM 810 C C . SER A 1 102 ? -7.828 -11.992 -6.82 1 92.62 102 SER A C 1
ATOM 812 O O . SER A 1 102 ? -7.613 -13.125 -7.258 1 92.62 102 SER A O 1
ATOM 814 N N . LEU A 1 103 ? -8.086 -11.797 -5.559 1 95.31 103 LEU A N 1
ATOM 815 C CA . LEU A 1 103 ? -7.969 -12.836 -4.543 1 95.31 103 LEU A CA 1
ATOM 816 C C . LEU A 1 103 ? -9.336 -13.43 -4.215 1 95.31 103 LEU A C 1
ATOM 818 O O . LEU A 1 103 ? -9.453 -14.273 -3.322 1 95.31 103 LEU A O 1
ATOM 822 N N . GLU A 1 104 ? -10.359 -12.883 -4.895 1 94.44 104 GLU A N 1
ATOM 823 C CA . GLU A 1 104 ? -11.727 -13.352 -4.723 1 94.44 104 GLU A CA 1
ATOM 824 C C . GLU A 1 104 ? -12.219 -13.109 -3.299 1 94.44 104 GLU A C 1
ATOM 826 O O . GLU A 1 104 ? -12.898 -13.961 -2.719 1 94.44 104 GLU A O 1
ATOM 831 N N . ILE A 1 105 ? -11.805 -12.039 -2.775 1 96.75 105 ILE A N 1
ATOM 832 C CA . ILE A 1 105 ? -12.266 -11.617 -1.457 1 96.75 105 ILE A CA 1
ATOM 833 C C . ILE A 1 105 ? -13.555 -10.812 -1.595 1 96.75 105 ILE A C 1
ATOM 835 O O . ILE A 1 105 ? -13.633 -9.883 -2.4 1 96.75 105 ILE A O 1
ATOM 839 N N . GLN A 1 106 ? -14.547 -11.164 -0.821 1 95.69 106 GLN A N 1
ATOM 840 C CA . GLN A 1 106 ? -15.828 -10.469 -0.85 1 95.69 106 GLN A CA 1
ATOM 841 C C . GLN A 1 106 ? -15.867 -9.344 0.179 1 95.69 106 GLN A C 1
ATOM 843 O O . GLN A 1 106 ? -15.188 -9.414 1.205 1 95.69 106 GLN A O 1
ATOM 848 N N . PHE A 1 107 ? -16.672 -8.367 -0.051 1 96.12 107 PHE A N 1
ATOM 849 C CA . PHE A 1 107 ? -16.734 -7.195 0.812 1 96.12 107 PHE A CA 1
ATOM 850 C C . PHE A 1 107 ? -17.219 -7.574 2.207 1 96.12 107 PHE A C 1
ATOM 852 O O . PHE A 1 107 ? -16.75 -7.008 3.203 1 96.12 107 PHE A O 1
ATOM 859 N N . ASP A 1 108 ? -18.109 -8.516 2.246 1 95.69 108 ASP A N 1
ATOM 860 C CA . ASP A 1 108 ? -18.688 -8.867 3.535 1 95.69 108 ASP A CA 1
ATOM 861 C C . ASP A 1 108 ? -17.656 -9.531 4.441 1 95.69 108 ASP A C 1
ATOM 863 O O . ASP A 1 108 ? -17.891 -9.68 5.645 1 95.69 108 ASP A O 1
ATOM 867 N N . GLU A 1 109 ? -16.516 -9.938 3.883 1 96.94 109 GLU A N 1
ATOM 868 C CA . GLU A 1 109 ? -15.438 -10.5 4.691 1 96.94 109 GLU A CA 1
ATOM 869 C C . GLU A 1 109 ? -14.711 -9.414 5.473 1 96.94 109 GLU A C 1
ATOM 871 O O . GLU A 1 109 ? -13.984 -9.703 6.422 1 96.94 109 GLU A O 1
ATOM 876 N N . LEU A 1 110 ? -14.914 -8.195 5.137 1 97.12 110 LEU A N 1
ATOM 877 C CA . LEU A 1 110 ? -14.133 -7.098 5.707 1 97.12 110 LEU A CA 1
ATOM 878 C C . LEU A 1 110 ? -14.734 -6.633 7.027 1 97.12 110 LEU A C 1
ATOM 880 O O . LEU A 1 110 ? -14.008 -6.25 7.945 1 97.12 110 LEU A O 1
ATOM 884 N N . LEU A 1 111 ? -16.031 -6.574 7.141 1 94.19 111 LEU A N 1
ATOM 885 C CA . LEU A 1 111 ? -16.719 -5.945 8.258 1 94.19 111 LEU A CA 1
ATOM 886 C C . LEU A 1 111 ? -16.312 -6.586 9.586 1 94.19 111 LEU A C 1
ATOM 888 O O . LEU A 1 111 ? -15.969 -5.891 10.539 1 94.19 111 LEU A O 1
ATOM 892 N N . PRO A 1 112 ? -16.359 -7.91 9.664 1 95.44 112 PRO A N 1
ATOM 893 C CA . PRO A 1 112 ? -15.938 -8.508 10.93 1 95.44 112 PRO A CA 1
ATOM 894 C C . PRO A 1 112 ? -14.5 -8.156 11.297 1 95.44 112 PRO A C 1
ATOM 896 O O . PRO A 1 112 ? -14.172 -8.023 12.484 1 95.44 112 PRO A O 1
ATOM 899 N N . ARG A 1 113 ? -13.672 -8.031 10.359 1 96 113 ARG A N 1
ATOM 900 C CA . ARG A 1 113 ? -12.273 -7.695 10.602 1 96 113 ARG A CA 1
ATOM 901 C C . ARG A 1 113 ? -12.125 -6.242 11.039 1 96 113 ARG A C 1
ATOM 903 O O . ARG A 1 113 ? -11.289 -5.918 11.883 1 96 113 ARG A O 1
ATOM 910 N N . TRP A 1 114 ? -12.906 -5.352 10.453 1 94.69 114 TRP A N 1
ATOM 911 C CA . TRP A 1 114 ? -12.961 -3.961 10.891 1 94.69 114 TRP A CA 1
ATOM 912 C C . TRP A 1 114 ? -13.398 -3.869 12.344 1 94.69 114 TRP A C 1
ATOM 914 O O . TRP A 1 114 ? -12.781 -3.166 13.148 1 94.69 114 TRP A O 1
ATOM 924 N N . GLU A 1 115 ? -14.461 -4.594 12.688 1 93.56 115 GLU A N 1
ATOM 925 C CA . GLU A 1 115 ? -14.984 -4.582 14.047 1 93.56 115 GLU A CA 1
ATOM 926 C C . GLU A 1 115 ? -13.938 -5.074 15.047 1 93.56 115 GLU A C 1
ATOM 928 O O . GLU A 1 115 ? -13.797 -4.512 16.141 1 93.56 115 GLU A O 1
ATOM 933 N N . SER A 1 116 ? -13.242 -6.145 14.664 1 94.75 116 SER A N 1
ATOM 934 C CA . SER A 1 116 ? -12.164 -6.652 15.508 1 94.75 116 SER A CA 1
ATOM 935 C C . SER A 1 116 ? -11.047 -5.625 15.656 1 94.75 116 SER A C 1
ATOM 937 O O . SER A 1 116 ? -10.508 -5.449 16.75 1 94.75 116 SER A O 1
ATOM 939 N N . PHE A 1 117 ? -10.773 -4.961 14.625 1 94.12 117 PHE A N 1
ATOM 940 C CA . PHE A 1 117 ? -9.711 -3.961 14.594 1 94.12 117 PHE A CA 1
ATOM 941 C C . PHE A 1 117 ? -10.031 -2.805 15.539 1 94.12 117 PHE A C 1
ATOM 943 O O . PHE A 1 117 ? -9.172 -2.371 16.312 1 94.12 117 PHE A O 1
ATOM 950 N N . ILE A 1 118 ? -11.242 -2.312 15.477 1 92.44 118 ILE A N 1
ATOM 951 C CA . ILE A 1 118 ? -11.641 -1.169 16.297 1 92.44 118 ILE A CA 1
ATOM 952 C C . ILE A 1 118 ? -11.719 -1.582 17.766 1 92.44 118 ILE A C 1
ATOM 954 O O . ILE A 1 118 ? -11.453 -0.778 18.656 1 92.44 118 ILE A O 1
ATOM 958 N N . HIS A 1 119 ? -12.117 -2.791 18.016 1 90.25 119 HIS A N 1
ATOM 959 C CA . HIS A 1 119 ? -12.242 -3.279 19.375 1 90.25 119 HIS A CA 1
ATOM 960 C C . HIS A 1 119 ? -10.875 -3.451 20.031 1 90.25 119 HIS A C 1
ATOM 962 O O . HIS A 1 119 ? -10.711 -3.188 21.219 1 90.25 119 HIS A O 1
ATOM 968 N N . MET A 1 120 ? -9.93 -3.932 19.234 1 84.94 120 MET A N 1
ATOM 969 C CA . MET A 1 120 ? -8.586 -4.145 19.75 1 84.94 120 MET A CA 1
ATOM 970 C C . MET A 1 120 ? -7.898 -2.816 20.047 1 84.94 120 MET A C 1
ATOM 972 O O . MET A 1 120 ? -7.07 -2.73 20.953 1 84.94 120 MET A O 1
ATOM 976 N N . ARG A 1 121 ? -8.195 -1.804 19.406 1 76.38 121 ARG A N 1
ATOM 977 C CA . ARG A 1 121 ? -7.512 -0.524 19.562 1 76.38 121 ARG A CA 1
ATOM 978 C C . ARG A 1 121 ? 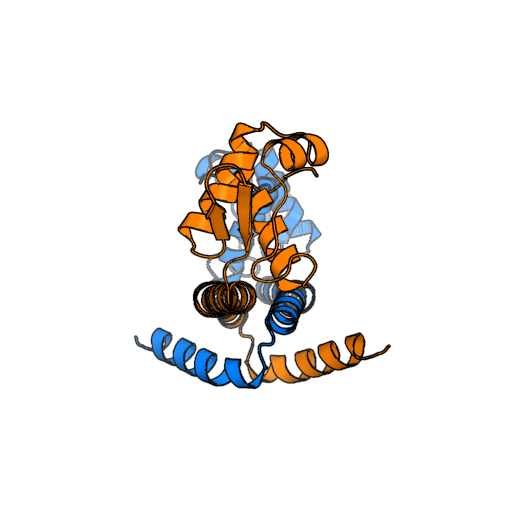-8.281 0.387 20.516 1 76.38 121 ARG A C 1
ATOM 980 O O . ARG A 1 121 ? -7.711 1.326 21.078 1 76.38 121 ARG A O 1
ATOM 987 N N . SER A 1 122 ? -9.586 0.234 20.562 1 67.88 122 SER A N 1
ATOM 988 C CA . SER A 1 122 ? -10.383 0.972 21.531 1 67.88 122 SER A CA 1
ATOM 989 C C . SER A 1 122 ? -10 0.589 22.953 1 67.88 122 SER A C 1
ATOM 991 O O . SER A 1 122 ? -10.555 1.128 23.922 1 67.88 122 SER A O 1
ATOM 993 N N . GLU A 1 123 ? -9.227 -0.469 23.156 1 50.41 123 GLU A N 1
ATOM 994 C CA . GLU A 1 123 ? -8.875 -0.687 24.547 1 50.41 123 GLU A CA 1
ATOM 995 C C . GLU A 1 123 ? -7.844 0.33 25.031 1 50.41 123 GLU A C 1
ATOM 997 O O . GLU A 1 123 ? -6.797 0.497 24.406 1 50.41 123 GLU A O 1
ATOM 1002 N N . PRO A 1 124 ? -8.258 1.206 26.047 1 44.22 124 PRO A N 1
ATOM 1003 C CA . PRO A 1 124 ? -7.371 2.139 26.75 1 44.22 124 PRO A CA 1
ATOM 1004 C C . PRO A 1 124 ? -6.027 1.517 27.109 1 44.22 124 PRO A C 1
ATOM 1006 O O . PRO A 1 124 ? -5.926 0.295 27.25 1 44.22 124 PRO A O 1
ATOM 1009 N N . MET B 1 1 ? 12.586 -6.27 -17.844 1 28.12 1 MET B N 1
ATOM 1010 C CA . MET B 1 1 ? 11.688 -6.059 -16.703 1 28.12 1 MET B CA 1
ATOM 1011 C C . MET B 1 1 ? 12.375 -5.273 -15.602 1 28.12 1 MET B C 1
ATOM 1013 O O . MET B 1 1 ? 13.43 -5.676 -15.109 1 28.12 1 MET B O 1
ATOM 1017 N N . LYS B 1 2 ? 12.461 -4.078 -15.57 1 43.47 2 LYS B N 1
ATOM 1018 C CA . LYS B 1 2 ? 13.125 -3.248 -14.562 1 43.47 2 LYS B CA 1
ATOM 1019 C C . LYS B 1 2 ? 12.578 -3.535 -13.164 1 43.47 2 LYS B C 1
ATOM 1021 O O . LYS B 1 2 ? 11.391 -3.357 -12.906 1 43.47 2 LYS B O 1
ATOM 1026 N N . PHE B 1 3 ? 13.266 -4.551 -12.523 1 47.09 3 PHE B N 1
ATOM 1027 C CA . PHE B 1 3 ? 12.883 -4.918 -11.164 1 47.09 3 PHE B CA 1
ATOM 1028 C C . PHE B 1 3 ? 13.031 -3.732 -10.219 1 47.09 3 PHE B C 1
ATOM 1030 O O . PHE B 1 3 ? 14.133 -3.205 -10.039 1 47.09 3 PHE B O 1
ATOM 1037 N N . ASN B 1 4 ? 12.336 -2.807 -10.383 1 50.56 4 ASN B N 1
ATOM 1038 C CA . ASN B 1 4 ? 12.453 -1.527 -9.688 1 50.56 4 ASN B CA 1
ATOM 1039 C C . ASN B 1 4 ? 12.109 -1.658 -8.211 1 50.56 4 ASN B C 1
ATOM 1041 O O . ASN B 1 4 ? 12.219 -0.69 -7.453 1 50.56 4 ASN B O 1
ATOM 1045 N N . ASP B 1 5 ? 11.516 -2.83 -7.777 1 61.59 5 ASP B N 1
ATOM 1046 C CA . ASP B 1 5 ? 11.211 -2.812 -6.352 1 61.59 5 ASP B CA 1
ATOM 1047 C C . ASP B 1 5 ? 12.414 -3.254 -5.52 1 61.59 5 ASP B C 1
ATOM 1049 O O . ASP B 1 5 ? 13.312 -3.926 -6.031 1 61.59 5 ASP B O 1
ATOM 1053 N N . ASP B 1 6 ? 12.617 -2.637 -4.477 1 70.25 6 ASP B N 1
ATOM 1054 C CA . ASP B 1 6 ? 13.68 -2.852 -3.5 1 70.25 6 ASP B CA 1
ATOM 1055 C C . ASP B 1 6 ? 13.773 -4.32 -3.098 1 70.25 6 ASP B C 1
ATOM 1057 O O . ASP B 1 6 ? 14.594 -4.691 -2.26 1 70.25 6 ASP B O 1
ATOM 1061 N N . ARG B 1 7 ? 13.172 -5.121 -4.043 1 81.81 7 ARG B N 1
ATOM 1062 C CA . ARG B 1 7 ? 13.172 -6.527 -3.654 1 81.81 7 ARG B CA 1
ATOM 1063 C C . ARG B 1 7 ? 14.227 -7.309 -4.438 1 81.81 7 ARG B C 1
ATOM 1065 O O . ARG B 1 7 ? 14.539 -6.969 -5.578 1 81.81 7 ARG B O 1
ATOM 1072 N N . PRO B 1 8 ? 14.625 -8.438 -3.855 1 94.06 8 PRO B N 1
ATOM 1073 C CA . PRO B 1 8 ? 15.562 -9.305 -4.566 1 94.06 8 PRO B CA 1
ATOM 1074 C C . PRO B 1 8 ? 14.992 -9.844 -5.875 1 94.06 8 PRO B C 1
ATOM 1076 O O . PRO B 1 8 ? 13.797 -10.148 -5.957 1 94.06 8 PRO B O 1
ATOM 1079 N N . ILE B 1 9 ? 15.742 -10.008 -6.848 1 94.81 9 ILE B N 1
ATOM 1080 C CA . ILE B 1 9 ? 15.336 -10.383 -8.203 1 94.81 9 ILE B CA 1
ATOM 1081 C C . ILE B 1 9 ? 14.688 -11.758 -8.188 1 94.81 9 ILE B C 1
ATOM 1083 O O . ILE B 1 9 ? 13.695 -11.992 -8.883 1 94.81 9 ILE B O 1
ATOM 1087 N N . PHE B 1 10 ? 15.219 -12.727 -7.414 1 96.81 10 PHE B N 1
ATOM 1088 C CA . PHE B 1 10 ? 14.664 -14.07 -7.406 1 96.81 10 PHE B CA 1
ATOM 1089 C C . PHE B 1 10 ? 13.234 -14.062 -6.879 1 96.81 10 PHE B C 1
ATOM 1091 O O . PHE B 1 10 ? 12.398 -14.859 -7.312 1 96.81 10 PHE B O 1
ATOM 1098 N N . GLU B 1 11 ? 12.984 -13.18 -6.023 1 96.25 11 GLU B N 1
ATOM 1099 C CA . GLU B 1 11 ? 11.617 -13.07 -5.508 1 96.25 11 GLU B CA 1
ATOM 1100 C C . GLU B 1 11 ? 10.664 -12.555 -6.578 1 96.25 11 GLU B C 1
ATOM 1102 O O . GLU B 1 11 ? 9.508 -12.977 -6.645 1 96.25 11 GLU B O 1
ATOM 1107 N N . GLN B 1 12 ? 11.164 -11.688 -7.309 1 95.88 12 GLN B N 1
ATOM 1108 C CA . GLN B 1 12 ? 10.367 -11.156 -8.406 1 95.88 12 GLN B CA 1
ATOM 1109 C C . GLN B 1 12 ? 10.055 -12.234 -9.438 1 95.88 12 GLN B C 1
ATOM 1111 O O . GLN B 1 12 ? 8.93 -12.32 -9.938 1 95.88 12 GLN B O 1
ATOM 1116 N N . ILE B 1 13 ? 11.008 -13 -9.672 1 96.88 13 ILE B N 1
ATOM 1117 C CA . ILE B 1 13 ? 10.812 -14.102 -10.602 1 96.88 13 ILE B CA 1
ATOM 1118 C C . ILE B 1 13 ? 9.812 -15.102 -10.023 1 96.88 13 ILE B C 1
ATOM 1120 O O . ILE B 1 13 ? 8.922 -15.578 -10.727 1 96.88 13 ILE B O 1
ATOM 1124 N N . ALA B 1 14 ? 10.008 -15.391 -8.758 1 97.69 14 ALA B N 1
ATOM 1125 C CA . ALA B 1 14 ? 9.086 -16.312 -8.094 1 97.69 14 A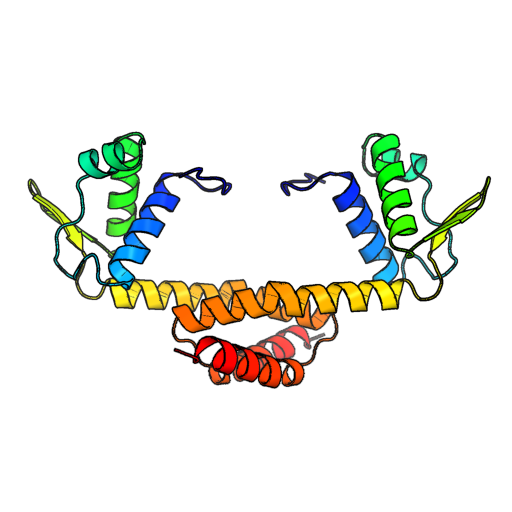LA B CA 1
ATOM 1126 C C . ALA B 1 14 ? 7.652 -15.797 -8.172 1 97.69 14 ALA B C 1
ATOM 1128 O O . ALA B 1 14 ? 6.727 -16.562 -8.445 1 97.69 14 ALA B O 1
ATOM 1129 N N . GLN B 1 15 ? 7.539 -14.555 -7.977 1 96.69 15 GLN B N 1
ATOM 1130 C CA . GLN B 1 15 ? 6.211 -13.961 -8.031 1 96.69 15 GLN B CA 1
ATOM 1131 C C . GLN B 1 15 ? 5.613 -14.07 -9.43 1 96.69 15 GLN B C 1
ATOM 1133 O O . GLN B 1 15 ? 4.418 -14.336 -9.586 1 96.69 15 GLN B O 1
ATOM 113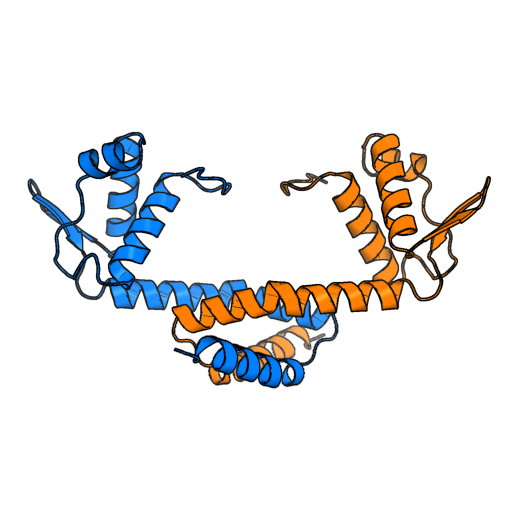8 N N . LEU B 1 16 ? 6.379 -13.844 -10.375 1 96.31 16 LEU B N 1
ATOM 1139 C CA . LEU B 1 16 ? 5.941 -13.992 -11.758 1 96.31 16 LEU B CA 1
ATOM 1140 C C . LEU B 1 16 ? 5.441 -15.414 -12.023 1 96.31 16 LEU B C 1
ATOM 1142 O O . LEU B 1 16 ? 4.387 -15.602 -12.625 1 96.31 16 LEU B O 1
ATOM 1146 N N . LEU B 1 17 ? 6.195 -16.344 -11.578 1 98.06 17 LEU B N 1
ATOM 1147 C CA . LEU B 1 17 ? 5.816 -17.734 -11.773 1 98.06 17 LEU B CA 1
ATOM 1148 C C . LEU B 1 17 ? 4.543 -18.062 -11 1 98.06 17 LEU B C 1
ATOM 1150 O O . LEU B 1 17 ? 3.676 -18.781 -11.5 1 98.06 17 LEU B O 1
ATOM 1154 N N . GLU B 1 18 ? 4.426 -17.516 -9.812 1 98 18 GLU B N 1
ATOM 1155 C CA . GLU B 1 18 ? 3.195 -17.688 -9.047 1 98 18 GLU B CA 1
ATOM 1156 C C . GLU B 1 18 ? 1.985 -17.172 -9.82 1 98 18 GLU B C 1
ATOM 1158 O O . GLU B 1 18 ? 0.938 -17.812 -9.852 1 98 18 GLU B O 1
ATOM 1163 N N . ASP B 1 19 ? 2.158 -16.078 -10.43 1 97 19 ASP B N 1
ATOM 1164 C CA . ASP B 1 19 ? 1.072 -15.484 -11.203 1 97 19 ASP B CA 1
ATOM 1165 C C . ASP B 1 19 ? 0.665 -16.391 -12.359 1 97 19 ASP B C 1
ATOM 1167 O O . ASP B 1 19 ? -0.524 -16.531 -12.656 1 97 19 ASP B O 1
ATOM 1171 N N . ARG B 1 20 ? 1.607 -16.969 -12.977 1 97.25 20 ARG B N 1
ATOM 1172 C CA . ARG B 1 20 ? 1.339 -17.859 -14.109 1 97.25 20 ARG B CA 1
ATOM 1173 C C . ARG B 1 20 ? 0.668 -19.141 -13.656 1 97.25 20 ARG B C 1
ATOM 1175 O O . ARG B 1 20 ? -0.17 -19.703 -14.367 1 97.25 20 ARG B O 1
ATOM 1182 N N . ILE B 1 21 ? 1.011 -19.578 -12.477 1 97.69 21 ILE B N 1
ATOM 1183 C CA . ILE B 1 21 ? 0.352 -20.75 -11.898 1 97.69 21 ILE B CA 1
ATOM 1184 C C . ILE B 1 21 ? -1.097 -20.406 -11.555 1 97.69 21 ILE B C 1
ATOM 1186 O O . ILE B 1 21 ? -2.014 -21.156 -11.883 1 97.69 21 ILE B O 1
ATOM 1190 N N . LEU B 1 22 ? -1.289 -19.25 -11.031 1 95.31 22 LEU B N 1
ATOM 1191 C CA . LEU B 1 22 ? -2.617 -18.812 -10.617 1 95.31 22 LEU B CA 1
ATOM 1192 C C . LEU B 1 22 ? -3.531 -18.625 -11.82 1 95.31 22 LEU B C 1
ATOM 1194 O O . LEU B 1 22 ? -4.719 -18.953 -11.758 1 95.31 22 LEU B O 1
ATOM 1198 N N . SER B 1 23 ? -2.941 -18.172 -12.906 1 93.75 23 SER B N 1
ATOM 1199 C CA . SER B 1 23 ? -3.723 -17.891 -14.102 1 93.75 23 SER B CA 1
ATOM 1200 C C . SER B 1 23 ? -4.016 -19.172 -14.883 1 93.75 23 SER B C 1
ATOM 1202 O O . SER B 1 23 ? -4.832 -19.172 -15.805 1 93.75 23 SER B O 1
ATOM 1204 N N . GLY B 1 24 ? -3.277 -20.219 -14.539 1 94.69 24 GLY B N 1
ATOM 1205 C CA . GLY B 1 24 ? -3.455 -21.484 -15.234 1 94.69 24 GLY B CA 1
ATOM 1206 C C . GLY B 1 24 ? -2.512 -21.656 -16.406 1 94.69 24 GLY B C 1
ATOM 1207 O O . GLY B 1 24 ? -2.568 -22.672 -17.109 1 94.69 24 GLY B O 1
ATOM 1208 N N . ALA B 1 25 ? -1.654 -20.672 -16.625 1 96.19 25 ALA B N 1
ATOM 1209 C CA . ALA B 1 25 ? -0.667 -20.812 -17.688 1 96.19 25 ALA B CA 1
ATOM 1210 C C . ALA B 1 25 ? 0.246 -22 -17.438 1 96.19 25 ALA B C 1
ATOM 1212 O O . ALA B 1 25 ? 0.655 -22.688 -18.375 1 96.19 25 ALA B O 1
ATOM 1213 N N . PHE B 1 26 ? 0.577 -22.172 -16.188 1 96.88 26 PHE B N 1
ATOM 1214 C CA . PHE B 1 26 ? 1.226 -23.406 -15.742 1 96.88 26 PHE B CA 1
ATOM 1215 C C . PHE B 1 26 ? 0.267 -24.25 -14.914 1 96.88 26 PHE B C 1
ATOM 1217 O O . PHE B 1 26 ? -0.198 -23.812 -13.859 1 96.88 26 PHE B O 1
ATOM 1224 N N . THR B 1 27 ? 0.065 -25.469 -15.359 1 95.56 27 THR B N 1
ATOM 1225 C CA . THR B 1 27 ? -0.944 -26.312 -14.734 1 95.56 27 THR B CA 1
ATOM 1226 C C . THR B 1 27 ? -0.319 -27.203 -13.656 1 95.56 27 THR B C 1
ATOM 1228 O O . THR B 1 27 ? 0.892 -27.438 -13.664 1 95.56 27 THR B O 1
ATOM 1231 N N . GLU B 1 28 ? -1.188 -27.594 -12.742 1 94.88 28 GLU B N 1
ATOM 1232 C CA . GLU B 1 28 ? -0.728 -28.531 -11.719 1 94.88 28 GLU B CA 1
ATOM 1233 C C . GLU B 1 28 ? -0.058 -29.75 -12.344 1 94.88 28 GLU B C 1
ATOM 1235 O O . GLU B 1 28 ? -0.555 -30.297 -13.336 1 94.88 28 GLU B O 1
ATOM 1240 N N . SER B 1 29 ? 1.073 -30.031 -11.828 1 94.94 29 SER B N 1
ATOM 1241 C CA . SER B 1 29 ? 1.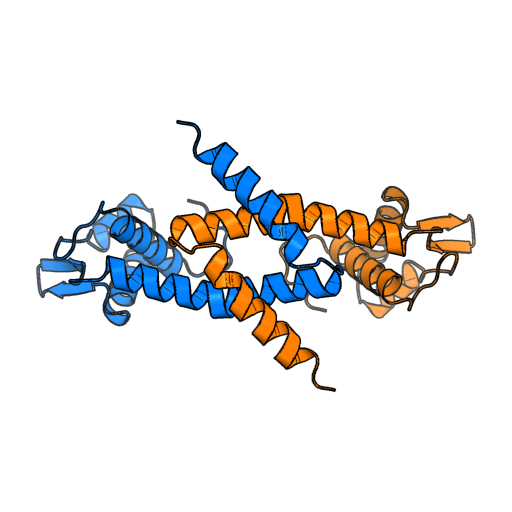878 -31.172 -12.242 1 94.94 29 SER B CA 1
ATOM 1242 C C . SER B 1 29 ? 2.529 -30.922 -13.602 1 94.94 29 SER B C 1
ATOM 1244 O O . SER B 1 29 ? 3.191 -31.812 -14.148 1 94.94 29 SER B O 1
ATOM 1246 N N . GLY B 1 30 ? 2.301 -29.766 -14.109 1 96.44 30 GLY B N 1
ATOM 1247 C CA . GLY B 1 30 ? 2.986 -29.375 -15.328 1 96.44 30 GLY B CA 1
ATOM 1248 C C . GLY B 1 30 ? 4.406 -28.891 -15.094 1 96.44 30 GLY B C 1
ATOM 1249 O O . GLY B 1 30 ? 4.738 -28.438 -14 1 96.44 30 GLY B O 1
ATOM 1250 N N . ARG B 1 31 ? 5.184 -28.984 -16.125 1 97.31 31 ARG B N 1
ATOM 1251 C CA . ARG B 1 31 ? 6.59 -28.625 -16.016 1 97.31 31 ARG B CA 1
ATOM 1252 C C . ARG B 1 31 ? 6.758 -27.109 -16.031 1 97.31 31 ARG B C 1
ATOM 1254 O O . ARG B 1 31 ? 6.086 -26.406 -16.797 1 97.31 31 ARG B O 1
ATOM 1261 N N . LEU B 1 32 ? 7.648 -26.594 -15.195 1 98.44 32 LEU B N 1
ATOM 1262 C CA . LEU B 1 32 ? 8.07 -25.203 -15.219 1 98.44 32 LEU B CA 1
ATOM 1263 C C . LEU B 1 32 ? 9.289 -25.016 -16.109 1 98.44 32 LEU B C 1
ATOM 1265 O O . LEU B 1 32 ? 10.023 -25.969 -16.375 1 98.44 32 LEU B O 1
ATOM 1269 N N . PRO B 1 33 ? 9.445 -23.766 -16.578 1 97.81 33 PRO B N 1
ATOM 1270 C CA . PRO B 1 33 ? 10.695 -23.531 -17.297 1 97.81 33 PRO B CA 1
ATOM 1271 C C . PRO B 1 33 ? 11.938 -23.844 -16.453 1 97.81 33 PRO B C 1
ATOM 1273 O O . PRO B 1 33 ? 11.922 -23.641 -15.242 1 97.81 33 PRO B O 1
ATOM 1276 N N . SER B 1 34 ? 12.914 -24.312 -17.141 1 97.12 34 SER B N 1
ATOM 1277 C CA . SER B 1 34 ? 14.172 -24.562 -16.438 1 97.12 34 SER B CA 1
ATOM 1278 C C . SER B 1 34 ? 14.844 -23.25 -16.016 1 97.12 34 SER B C 1
ATOM 1280 O O . SER B 1 34 ? 14.484 -22.188 -16.5 1 97.12 34 SER B O 1
ATOM 1282 N N . ALA B 1 35 ? 15.781 -23.297 -15.133 1 97.44 35 ALA B N 1
ATOM 1283 C CA . ALA B 1 35 ? 16.547 -22.125 -14.711 1 97.44 35 ALA B CA 1
ATOM 1284 C C . ALA B 1 35 ? 17.203 -21.453 -15.914 1 97.44 35 ALA B C 1
ATOM 1286 O O . ALA B 1 35 ? 17.219 -20.219 -16 1 97.44 35 ALA B O 1
ATOM 1287 N N . ARG B 1 36 ? 17.703 -22.25 -16.844 1 96.88 36 ARG B N 1
ATOM 1288 C CA . ARG B 1 36 ? 18.375 -21.719 -18.031 1 96.88 36 ARG B CA 1
ATOM 1289 C C . ARG B 1 36 ? 17.391 -20.984 -18.938 1 96.88 36 ARG B C 1
ATOM 1291 O O . ARG B 1 36 ? 17.688 -19.891 -19.438 1 96.88 36 ARG B O 1
ATOM 1298 N N . GLU B 1 37 ? 16.281 -21.547 -19.156 1 97.56 37 GLU B N 1
ATOM 1299 C CA . GLU B 1 37 ? 15.25 -20.922 -19.969 1 97.56 37 GLU B CA 1
ATOM 1300 C C . GLU B 1 37 ? 14.797 -19.594 -19.359 1 97.56 37 GLU B C 1
ATOM 1302 O O . GLU B 1 37 ? 14.656 -18.594 -20.078 1 97.56 37 GLU B O 1
ATOM 1307 N N . LEU B 1 38 ? 14.57 -19.578 -18.016 1 97.5 38 LEU B N 1
ATOM 1308 C CA . LEU B 1 38 ? 14.164 -18.375 -17.312 1 97.5 38 LEU B CA 1
ATOM 1309 C C . LEU B 1 38 ? 15.234 -17.297 -17.406 1 97.5 38 LEU B C 1
ATOM 1311 O O . LEU B 1 38 ? 14.938 -16.125 -17.672 1 97.5 38 LEU B O 1
ATOM 1315 N N . ALA B 1 39 ? 16.469 -17.703 -17.172 1 97.5 39 ALA B N 1
ATOM 1316 C CA . ALA B 1 39 ? 17.594 -16.766 -17.219 1 97.5 39 ALA B CA 1
ATOM 1317 C C . ALA B 1 39 ? 17.688 -16.094 -18.578 1 97.5 39 ALA B C 1
ATOM 1319 O O . ALA B 1 39 ? 17.891 -14.875 -18.656 1 97.5 39 ALA B O 1
ATOM 1320 N N . SER B 1 40 ? 17.531 -16.891 -19.578 1 97.06 40 SER B N 1
ATOM 1321 C CA . SER B 1 40 ? 17.609 -16.375 -20.938 1 97.06 40 SER B CA 1
ATOM 1322 C C . SER B 1 40 ? 16.453 -15.43 -21.25 1 97.06 40 SER B C 1
ATOM 1324 O O . SER B 1 40 ? 16.656 -14.32 -21.734 1 97.06 40 SER B O 1
ATOM 1326 N N . SER B 1 41 ? 15.273 -15.781 -20.875 1 96.12 41 SER B N 1
ATOM 1327 C CA . SER B 1 41 ? 14.078 -15.016 -21.203 1 96.12 41 SER B CA 1
ATOM 1328 C C . SER B 1 41 ? 14 -13.719 -20.406 1 96.12 41 SER B C 1
ATOM 1330 O O . SER B 1 41 ? 13.492 -12.711 -20.891 1 96.12 41 SER B O 1
ATOM 1332 N N . LEU B 1 42 ? 14.555 -13.766 -19.203 1 95.5 42 LEU B N 1
ATOM 1333 C CA . LEU B 1 42 ? 14.414 -12.617 -18.328 1 95.5 42 LEU B CA 1
ATOM 1334 C C . LEU B 1 42 ? 15.727 -11.844 -18.234 1 95.5 42 LEU B C 1
ATOM 1336 O O . LEU B 1 42 ? 15.805 -10.828 -17.547 1 95.5 42 LEU B O 1
ATOM 1340 N N . GLU B 1 43 ? 16.703 -12.398 -18.844 1 96.19 43 GLU B N 1
ATOM 1341 C CA . GLU B 1 43 ? 18.016 -11.773 -18.875 1 96.19 43 GLU B CA 1
ATOM 1342 C C . GLU B 1 43 ? 18.562 -11.594 -17.453 1 96.19 43 GLU B C 1
ATOM 1344 O O . GLU B 1 43 ? 18.969 -10.492 -17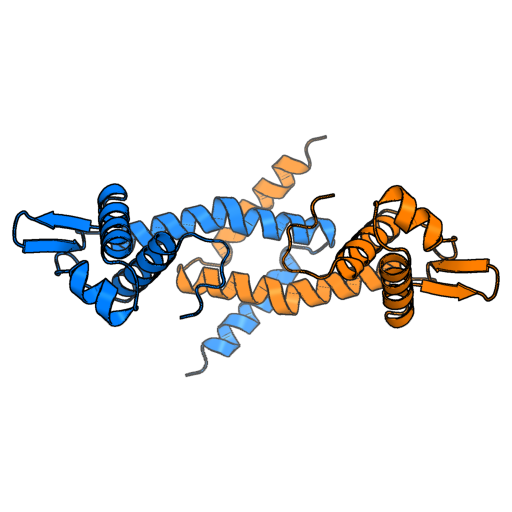.078 1 96.19 43 GLU B O 1
ATOM 1349 N N . VAL B 1 44 ? 18.609 -12.695 -16.75 1 96.31 44 VAL B N 1
ATOM 1350 C CA . VAL B 1 44 ? 19.125 -12.719 -15.398 1 96.31 44 VAL B CA 1
ATOM 1351 C C . VAL B 1 44 ? 20.141 -13.852 -15.25 1 96.31 44 VAL B C 1
ATOM 1353 O O . VAL B 1 44 ? 20.25 -14.711 -16.125 1 96.31 44 VAL B O 1
ATOM 1356 N N . ASN B 1 45 ? 20.781 -13.82 -14.133 1 96.56 45 ASN B N 1
ATOM 1357 C CA . ASN B 1 45 ? 21.734 -14.875 -13.797 1 96.56 45 ASN B CA 1
ATOM 1358 C C . ASN B 1 45 ? 21.016 -16.203 -13.555 1 96.56 45 ASN B C 1
ATOM 1360 O O . ASN B 1 45 ? 20.016 -16.266 -12.82 1 96.56 45 ASN B O 1
ATOM 1364 N N . PRO B 1 46 ? 21.516 -17.266 -14.195 1 97.31 46 PRO B N 1
ATOM 1365 C CA . PRO B 1 46 ? 20.891 -18.578 -14.008 1 97.31 46 PRO B CA 1
ATOM 1366 C C . PRO B 1 46 ? 20.781 -18.984 -12.539 1 97.31 46 PRO B C 1
ATOM 1368 O O . PRO B 1 46 ? 19.844 -19.656 -12.141 1 97.31 46 PRO B O 1
ATOM 1371 N N . ASN B 1 47 ? 21.688 -18.562 -11.789 1 97.94 47 ASN B N 1
ATOM 1372 C CA . ASN B 1 47 ? 21.641 -18.875 -10.367 1 97.94 47 ASN B CA 1
ATOM 1373 C C . ASN B 1 47 ? 20.469 -18.188 -9.68 1 97.94 47 ASN B C 1
ATOM 1375 O O . ASN B 1 47 ? 19.859 -18.734 -8.758 1 97.94 47 ASN B O 1
ATOM 1379 N N . THR B 1 48 ? 20.234 -17.016 -10.109 1 97.81 48 THR B N 1
ATOM 1380 C CA . THR B 1 48 ? 19.078 -16.266 -9.594 1 97.81 48 THR B CA 1
ATOM 1381 C C . THR B 1 48 ? 17.781 -16.938 -10 1 97.81 48 THR B C 1
ATOM 1383 O O . THR B 1 48 ? 16.859 -17.062 -9.18 1 97.81 48 THR B O 1
ATOM 1386 N N . ALA B 1 49 ? 17.781 -17.375 -11.211 1 97.94 49 ALA B N 1
ATOM 1387 C CA . ALA B 1 49 ? 16.609 -18.094 -11.703 1 97.94 49 ALA B CA 1
ATOM 1388 C C . ALA B 1 49 ? 16.422 -19.406 -10.938 1 97.94 49 ALA B C 1
ATOM 1390 O O . ALA B 1 49 ? 15.297 -19.75 -10.562 1 97.94 49 ALA B O 1
ATOM 1391 N N . ALA B 1 50 ? 17.469 -20.094 -10.703 1 98 50 ALA B N 1
ATOM 1392 C CA . ALA B 1 50 ? 17.406 -21.344 -9.961 1 98 50 ALA B CA 1
ATOM 1393 C C . ALA B 1 50 ? 16.891 -21.125 -8.539 1 98 50 ALA B C 1
ATOM 1395 O O . ALA B 1 50 ? 16.125 -21.922 -8.016 1 98 50 ALA B O 1
ATOM 1396 N N . ARG B 1 51 ? 17.328 -20.031 -7.984 1 98.25 51 ARG B N 1
ATOM 1397 C CA . ARG B 1 51 ? 16.875 -19.688 -6.637 1 98.25 51 ARG B CA 1
ATOM 1398 C C . ARG B 1 51 ? 15.367 -19.453 -6.605 1 98.25 51 ARG B C 1
ATOM 1400 O O . ARG B 1 51 ? 14.703 -19.797 -5.629 1 98.25 51 ARG B O 1
ATOM 1407 N N . ALA B 1 52 ? 14.875 -18.875 -7.594 1 98.38 52 ALA B N 1
ATOM 1408 C CA . ALA B 1 52 ? 13.438 -18.641 -7.688 1 98.38 52 ALA B CA 1
ATOM 1409 C C . ALA B 1 52 ? 12.672 -19.953 -7.719 1 98.38 52 ALA B C 1
ATOM 1411 O O . ALA B 1 52 ? 11.648 -20.109 -7.043 1 98.38 52 ALA B O 1
ATOM 1412 N N . LEU B 1 53 ? 13.148 -20.859 -8.508 1 98.44 53 LEU B N 1
ATOM 1413 C CA . LEU B 1 53 ? 12.516 -22.172 -8.594 1 98.44 53 LEU B CA 1
ATOM 1414 C C . LEU B 1 53 ? 12.609 -22.922 -7.266 1 98.44 53 LEU B C 1
ATOM 1416 O O . LEU B 1 53 ? 11.633 -23.531 -6.824 1 98.44 53 LEU B O 1
ATOM 1420 N N . GLN B 1 54 ? 13.75 -22.812 -6.648 1 98.19 54 GLN B N 1
ATOM 1421 C CA . GLN B 1 54 ? 13.93 -23.438 -5.336 1 98.19 54 GLN B CA 1
ATOM 1422 C C . GLN B 1 54 ? 12.992 -22.812 -4.305 1 98.19 54 GLN B C 1
ATOM 1424 O O . GLN B 1 54 ? 12.445 -23.516 -3.451 1 98.19 54 GLN B O 1
ATOM 1429 N N . TYR B 1 55 ? 12.875 -21.547 -4.367 1 98.06 55 TYR B N 1
ATOM 1430 C CA . TYR B 1 55 ? 11.953 -20.844 -3.479 1 98.06 55 TYR B CA 1
ATOM 1431 C C . TYR B 1 55 ? 10.547 -21.406 -3.592 1 98.06 55 TYR B C 1
ATOM 1433 O O . TYR B 1 55 ? 9.891 -21.672 -2.58 1 98.06 55 TYR B O 1
ATOM 1441 N N . LEU B 1 56 ? 10.062 -21.609 -4.781 1 98.44 56 LEU B N 1
ATOM 1442 C CA . LEU B 1 56 ? 8.742 -22.188 -4.992 1 98.44 56 LEU B CA 1
ATOM 1443 C C . LEU B 1 56 ? 8.648 -23.578 -4.379 1 98.44 56 LEU B C 1
ATOM 1445 O O . LEU B 1 56 ? 7.621 -23.938 -3.789 1 98.44 56 LEU B O 1
ATOM 1449 N N . ALA B 1 57 ? 9.695 -24.328 -4.547 1 98.06 57 ALA B N 1
ATOM 1450 C CA . ALA B 1 57 ? 9.719 -25.688 -3.984 1 98.06 57 ALA B CA 1
ATOM 1451 C C . ALA B 1 57 ? 9.672 -25.641 -2.459 1 98.06 57 ALA B C 1
ATOM 1453 O O . ALA B 1 57 ? 8.938 -26.422 -1.834 1 98.06 57 ALA B O 1
ATOM 1454 N N . ASP B 1 58 ? 10.43 -24.734 -1.867 1 97.56 58 ASP B N 1
ATOM 1455 C CA . ASP B 1 58 ? 10.461 -24.562 -0.417 1 97.56 58 ASP B CA 1
ATOM 1456 C C . ASP B 1 58 ? 9.078 -24.203 0.12 1 97.56 58 ASP B C 1
ATOM 1458 O O . ASP B 1 58 ? 8.719 -24.594 1.233 1 97.56 58 ASP B O 1
ATOM 1462 N N . MET B 1 59 ? 8.375 -23.547 -0.741 1 96.69 59 MET B N 1
ATOM 1463 C CA . MET B 1 59 ? 7.035 -23.109 -0.35 1 96.69 59 MET B CA 1
ATOM 1464 C C . MET B 1 59 ? 5.992 -24.172 -0.693 1 96.69 59 MET B C 1
ATOM 1466 O O . MET B 1 59 ? 4.793 -23.922 -0.557 1 96.69 59 MET B O 1
ATOM 1470 N N . LYS B 1 60 ? 6.465 -25.234 -1.278 1 97.56 60 LYS B N 1
ATOM 1471 C CA . LYS B 1 60 ? 5.641 -26.391 -1.64 1 97.56 60 LYS B CA 1
ATOM 1472 C C . LYS B 1 60 ? 4.703 -26.047 -2.797 1 97.56 60 LYS B C 1
ATOM 1474 O O . LYS B 1 60 ? 3.615 -26.625 -2.906 1 97.56 60 LYS B O 1
ATOM 1479 N N . LEU B 1 61 ? 5.121 -25.141 -3.564 1 98.31 61 LEU B N 1
ATOM 1480 C CA . LEU B 1 61 ? 4.359 -24.75 -4.742 1 98.31 61 LEU B CA 1
ATOM 1481 C C . LEU B 1 61 ? 4.848 -25.484 -5.98 1 98.31 61 LEU B C 1
ATOM 1483 O O . LEU B 1 61 ? 4.156 -25.531 -7 1 98.31 61 LEU B O 1
ATOM 1487 N N . ALA B 1 62 ? 6.055 -26.031 -5.867 1 98.56 62 ALA B N 1
ATOM 1488 C CA . ALA B 1 62 ? 6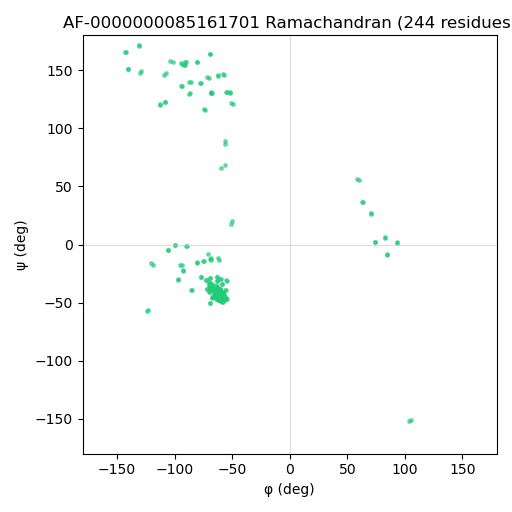.684 -26.844 -6.91 1 98.56 62 ALA B CA 1
ATOM 1489 C C . ALA B 1 62 ? 7.477 -28 -6.301 1 98.56 62 ALA B C 1
ATOM 1491 O O . ALA B 1 62 ? 7.664 -28.062 -5.082 1 98.56 62 ALA B O 1
ATOM 1492 N N . TYR B 1 63 ? 7.805 -28.906 -7.125 1 97.94 63 TYR B N 1
ATOM 1493 C CA . TYR B 1 63 ? 8.711 -29.969 -6.707 1 97.94 63 TYR B CA 1
ATOM 1494 C C . TYR B 1 63 ? 9.703 -30.312 -7.812 1 97.94 63 TYR B C 1
ATOM 1496 O O . TYR B 1 63 ? 9.383 -30.188 -9 1 97.94 63 TYR B O 1
ATOM 1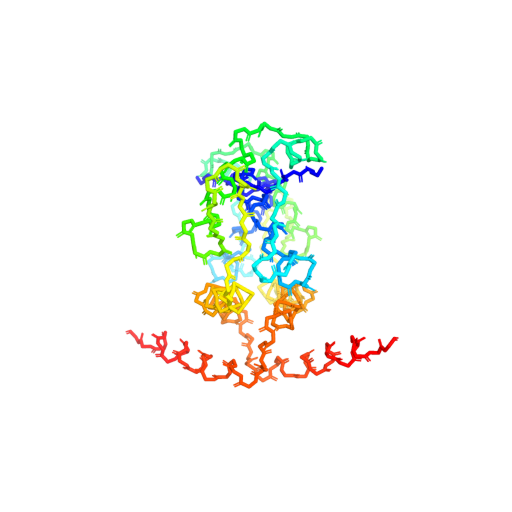504 N N . ALA B 1 64 ? 10.859 -30.766 -7.387 1 96.44 64 ALA B N 1
ATOM 1505 C CA . ALA B 1 64 ? 11.914 -31.125 -8.328 1 96.44 64 ALA B CA 1
ATOM 1506 C C . ALA B 1 64 ? 11.875 -32.625 -8.656 1 96.44 64 ALA B C 1
ATOM 1508 O O . ALA B 1 64 ? 11.609 -33.438 -7.781 1 96.44 64 ALA B O 1
ATOM 1509 N N . GLU B 1 65 ? 12.023 -32.875 -9.859 1 94.62 65 GLU B N 1
ATOM 1510 C CA . GLU B 1 65 ? 12.273 -34.25 -10.289 1 94.62 65 GLU B CA 1
ATOM 1511 C C . GLU B 1 65 ? 13.68 -34.406 -10.867 1 94.62 65 GLU B C 1
ATOM 1513 O O . GLU B 1 65 ? 14.039 -33.719 -11.836 1 94.62 65 GLU B O 1
ATOM 1518 N N . ARG B 1 66 ? 14.352 -35.219 -10.273 1 92.19 66 ARG B N 1
ATOM 1519 C CA . ARG B 1 66 ? 15.742 -35.438 -10.664 1 92.19 66 ARG B CA 1
ATOM 1520 C C . ARG B 1 66 ? 15.859 -35.656 -12.172 1 92.19 66 ARG B C 1
ATOM 1522 O O . ARG B 1 66 ? 15.195 -36.562 -12.711 1 92.19 66 ARG B O 1
ATOM 1529 N N . GLY B 1 67 ? 16.625 -34.812 -12.82 1 92.56 67 GLY B N 1
ATOM 1530 C CA . GLY B 1 67 ? 16.906 -34.969 -14.234 1 92.56 67 GLY B CA 1
ATOM 1531 C C . GLY B 1 67 ? 15.82 -34.375 -15.125 1 92.56 67 GLY B C 1
ATOM 1532 O O . GLY B 1 67 ? 15.984 -34.312 -16.344 1 92.56 67 GLY B O 1
ATOM 1533 N N . SER B 1 68 ? 14.68 -33.938 -14.523 1 94.06 68 SER B N 1
ATOM 1534 C CA . SER B 1 68 ? 13.547 -33.5 -15.344 1 94.06 68 SER B CA 1
ATOM 1535 C C . SER B 1 68 ? 13.188 -32.062 -15.062 1 94.06 68 SER B C 1
ATOM 1537 O O . SER B 1 68 ? 12.469 -31.422 -15.852 1 94.06 68 SER B O 1
ATOM 1539 N N . GLY B 1 69 ? 13.703 -31.531 -13.898 1 96.06 69 GLY B N 1
ATOM 1540 C CA . GLY B 1 69 ? 13.438 -30.141 -13.586 1 96.06 69 GLY B CA 1
ATOM 1541 C C . GLY B 1 69 ? 12.375 -29.953 -12.523 1 96.06 69 GLY B C 1
ATOM 1542 O O . GLY B 1 69 ? 12.281 -30.75 -11.586 1 96.06 69 GLY B O 1
ATOM 1543 N N . TYR B 1 70 ? 11.641 -28.812 -12.555 1 98.12 70 TYR B N 1
ATOM 1544 C CA . TYR B 1 70 ? 10.625 -28.484 -11.562 1 98.12 70 TYR B CA 1
ATOM 1545 C C . TYR B 1 70 ? 9.227 -28.609 -12.148 1 98.12 70 TYR B C 1
ATOM 1547 O O . TYR B 1 70 ? 9 -28.281 -13.312 1 98.12 70 TYR B O 1
ATOM 1555 N N . PHE B 1 71 ? 8.297 -28.984 -11.336 1 98.56 71 PHE B N 1
ATOM 1556 C CA . PHE B 1 71 ? 6.895 -29.156 -11.703 1 98.56 71 PHE B CA 1
ATOM 1557 C C . PHE B 1 71 ? 5.984 -28.438 -10.719 1 98.56 71 PHE B C 1
ATOM 1559 O O . PHE B 1 71 ? 6.312 -28.312 -9.531 1 98.56 71 PHE B O 1
ATOM 1566 N N . VAL B 1 72 ? 4.891 -27.969 -11.219 1 98.69 72 VAL B N 1
ATOM 1567 C CA . VAL B 1 72 ? 3.916 -27.328 -10.344 1 98.69 72 VAL B CA 1
ATOM 1568 C C . VAL B 1 72 ? 3.307 -28.359 -9.398 1 98.69 72 VAL B C 1
ATOM 1570 O O . VAL B 1 72 ? 2.871 -29.422 -9.836 1 98.69 72 VAL B O 1
ATOM 1573 N N . ALA B 1 73 ? 3.287 -28.047 -8.133 1 98.38 73 ALA B N 1
ATOM 1574 C CA . ALA B 1 73 ? 2.736 -28.969 -7.145 1 98.38 73 ALA B CA 1
ATOM 1575 C C . ALA B 1 73 ? 1.216 -29.047 -7.254 1 98.38 73 ALA B C 1
ATOM 1577 O O . ALA B 1 73 ? 0.555 -28.047 -7.555 1 98.38 73 ALA B O 1
ATOM 1578 N N . PRO B 1 74 ? 0.672 -30.25 -7.016 1 97.56 74 PRO B N 1
ATOM 1579 C CA . PRO B 1 74 ? -0.788 -30.312 -6.918 1 97.56 74 PRO B CA 1
ATOM 1580 C C . PRO B 1 74 ? -1.35 -29.359 -5.871 1 97.56 74 PRO B C 1
ATOM 1582 O O . PRO B 1 74 ? -0.822 -29.266 -4.758 1 97.56 74 PRO B O 1
ATOM 1585 N N . GLY B 1 75 ? -2.393 -28.547 -6.215 1 97.19 75 GLY B N 1
ATOM 1586 C CA . GLY B 1 75 ? -3.016 -27.625 -5.293 1 97.19 75 GLY B CA 1
ATOM 1587 C C . GLY B 1 75 ? -2.256 -26.312 -5.164 1 97.19 75 GLY B C 1
ATOM 1588 O O . GLY B 1 75 ? -2.578 -25.484 -4.312 1 97.19 75 GLY B O 1
ATOM 1589 N N . ALA B 1 76 ? -1.243 -26.094 -5.953 1 98.12 76 ALA B N 1
ATOM 1590 C CA . ALA B 1 76 ? -0.374 -24.938 -5.836 1 98.12 76 ALA B CA 1
ATOM 1591 C C . ALA B 1 76 ? -1.161 -23.641 -6.027 1 98.12 76 ALA B C 1
ATOM 1593 O O . ALA B 1 76 ? -0.971 -22.672 -5.285 1 98.12 76 ALA B O 1
ATOM 1594 N N . ALA B 1 77 ? -2.037 -23.625 -6.977 1 96.69 77 ALA B N 1
ATOM 1595 C CA . ALA B 1 77 ? -2.816 -22.422 -7.246 1 96.69 77 ALA B CA 1
ATOM 1596 C C . ALA B 1 77 ? -3.637 -22.016 -6.027 1 96.69 77 ALA B C 1
ATOM 1598 O O . ALA B 1 77 ? -3.637 -20.844 -5.629 1 96.69 77 ALA B O 1
ATOM 1599 N N . GLU B 1 78 ? -4.258 -23 -5.473 1 96.56 78 GLU B N 1
ATOM 1600 C CA . GLU B 1 78 ? -5.055 -22.75 -4.273 1 96.56 78 GLU B CA 1
ATOM 1601 C C . GLU B 1 78 ? -4.172 -22.312 -3.107 1 96.56 78 GLU B C 1
ATOM 1603 O O . GLU B 1 78 ? -4.543 -21.422 -2.344 1 96.56 78 GLU B O 1
ATOM 1608 N N . HIS B 1 79 ? -3.07 -22.938 -3.02 1 97.19 79 HIS B N 1
ATOM 1609 C CA . HIS B 1 79 ? -2.129 -22.594 -1.958 1 97.19 79 HIS B CA 1
ATOM 1610 C C . HIS B 1 79 ? -1.631 -21.156 -2.109 1 97.19 79 HIS B C 1
ATOM 1612 O O . HIS B 1 79 ? -1.57 -20.406 -1.131 1 97.19 79 HIS B O 1
ATOM 1618 N N . ILE B 1 80 ? -1.343 -20.781 -3.277 1 97.25 80 ILE B N 1
ATOM 1619 C CA . ILE B 1 80 ? -0.896 -19.422 -3.557 1 97.25 80 ILE B CA 1
ATOM 1620 C C . ILE B 1 80 ? -1.995 -18.422 -3.178 1 97.25 80 ILE B C 1
ATOM 1622 O O . ILE B 1 80 ? -1.736 -17.438 -2.494 1 97.25 80 ILE B O 1
ATOM 1626 N N . ARG B 1 81 ? -3.191 -18.703 -3.598 1 96.62 81 ARG B N 1
ATOM 1627 C CA . ARG B 1 81 ? -4.32 -17.828 -3.297 1 96.62 81 ARG B CA 1
ATOM 1628 C C . ARG B 1 81 ? -4.508 -17.672 -1.79 1 96.62 81 ARG B C 1
ATOM 1630 O O . ARG B 1 81 ? -4.691 -16.562 -1.291 1 96.62 81 ARG B O 1
ATOM 1637 N N . ASN B 1 82 ? -4.414 -18.781 -1.127 1 97.06 82 ASN B N 1
ATOM 1638 C CA . ASN B 1 82 ? -4.594 -18.75 0.321 1 97.06 82 ASN B CA 1
ATOM 1639 C C . ASN B 1 82 ? -3.498 -17.938 1.004 1 97.06 82 ASN B C 1
ATOM 1641 O O . ASN B 1 82 ? -3.771 -17.172 1.932 1 97.06 82 ASN B O 1
ATOM 1645 N N . LEU B 1 83 ? -2.34 -18.156 0.556 1 96 83 LEU B N 1
ATOM 1646 C CA . LEU B 1 83 ? -1.221 -17.406 1.121 1 96 83 LEU B CA 1
ATOM 1647 C C . LEU B 1 83 ? -1.384 -15.914 0.872 1 96 83 LEU B C 1
ATOM 1649 O O . LEU B 1 83 ? -1.151 -15.102 1.77 1 96 83 LEU B O 1
ATOM 1653 N N . ARG B 1 84 ? -1.782 -15.539 -0.271 1 97.12 84 ARG B N 1
ATOM 1654 C CA . ARG B 1 84 ? -1.966 -14.133 -0.618 1 97.12 84 ARG B CA 1
ATOM 1655 C C . ARG B 1 84 ? -3.141 -13.531 0.145 1 97.12 84 ARG B C 1
ATOM 1657 O O . ARG B 1 84 ? -3.09 -12.375 0.56 1 97.12 84 ARG B O 1
ATOM 1664 N N . ARG B 1 85 ? -4.188 -14.305 0.344 1 97.81 85 ARG B N 1
ATOM 1665 C CA . ARG B 1 85 ? -5.316 -13.867 1.158 1 97.81 85 ARG B CA 1
ATOM 1666 C C . ARG B 1 85 ? -4.887 -13.609 2.598 1 97.81 85 ARG B C 1
ATOM 1668 O O . ARG B 1 85 ? -5.25 -12.586 3.186 1 97.81 85 ARG B O 1
ATOM 1675 N N . GLU B 1 86 ? -4.105 -14.516 3.045 1 97.06 86 GLU B N 1
ATOM 1676 C CA . GL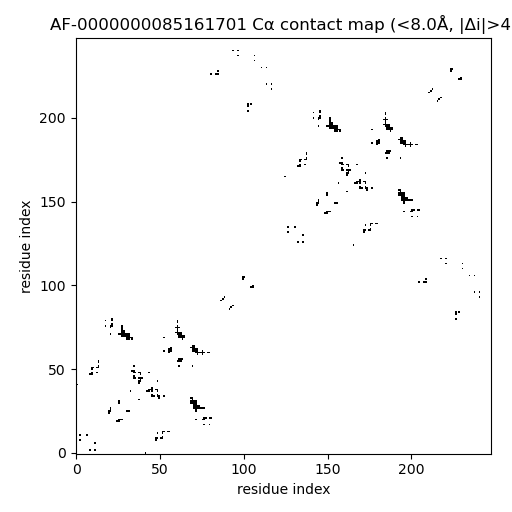U B 1 86 ? -3.615 -14.359 4.41 1 97.06 86 GLU B CA 1
ATOM 1677 C C . GLU B 1 86 ? -2.777 -13.094 4.555 1 97.06 86 GLU B C 1
ATOM 1679 O O . GLU B 1 86 ? -2.934 -12.352 5.523 1 97.06 86 GLU B O 1
ATOM 1684 N N . ARG B 1 87 ? -1.945 -12.891 3.629 1 96.75 87 ARG B N 1
ATOM 1685 C CA . ARG B 1 87 ? -1.115 -11.695 3.654 1 96.75 87 ARG B CA 1
ATOM 1686 C C . ARG B 1 87 ? -1.969 -10.43 3.557 1 96.75 87 ARG B C 1
ATOM 1688 O O . ARG B 1 87 ? -1.712 -9.445 4.254 1 96.75 87 ARG B O 1
ATOM 1695 N N . PHE B 1 88 ? -2.93 -10.445 2.725 1 98.06 88 PHE B N 1
ATOM 1696 C CA . PHE B 1 88 ? -3.842 -9.312 2.584 1 98.06 88 PHE B CA 1
ATOM 1697 C C . PHE B 1 88 ? -4.496 -8.977 3.918 1 98.06 88 PHE B C 1
ATOM 1699 O O . PHE B 1 88 ? -4.461 -7.832 4.363 1 98.06 88 PHE B O 1
ATOM 1706 N N . PHE B 1 89 ? -4.988 -9.953 4.605 1 97.94 89 PHE B N 1
ATOM 1707 C CA . PHE B 1 89 ? -5.75 -9.727 5.828 1 97.94 89 PHE B CA 1
ATOM 1708 C C . PHE B 1 89 ? -4.824 -9.398 6.992 1 97.94 89 PHE B C 1
ATOM 1710 O O . PHE B 1 89 ? -5.195 -8.648 7.898 1 97.94 89 PHE B O 1
ATOM 1717 N N . SER B 1 90 ? -3.645 -9.883 6.93 1 96.62 90 SER B N 1
ATOM 1718 C CA . SER B 1 90 ? -2.758 -9.711 8.078 1 96.62 90 SER B CA 1
ATOM 1719 C C . SER B 1 90 ? -1.897 -8.461 7.926 1 96.62 90 SER B C 1
ATOM 1721 O O . SER B 1 90 ? -1.407 -7.918 8.922 1 96.62 90 SER B O 1
ATOM 1723 N N . GLU B 1 91 ? -1.719 -7.996 6.738 1 96.5 91 GLU B N 1
ATOM 1724 C CA . GLU B 1 91 ? -0.787 -6.895 6.52 1 96.5 91 GLU B CA 1
ATOM 1725 C C . GLU B 1 91 ? -1.474 -5.719 5.832 1 96.5 91 GLU B C 1
ATOM 1727 O O . GLU B 1 91 ? -1.544 -4.621 6.391 1 96.5 91 GLU B O 1
ATOM 1732 N N . GLU B 1 92 ? -2.023 -5.988 4.723 1 97.44 92 GLU B N 1
ATOM 1733 C CA . GLU B 1 92 ? -2.562 -4.91 3.898 1 97.44 92 GLU B CA 1
ATOM 1734 C C . GLU B 1 92 ? -3.793 -4.281 4.551 1 97.44 92 GLU B C 1
ATOM 1736 O O . GLU B 1 92 ? -3.875 -3.059 4.68 1 97.44 92 GLU B O 1
ATOM 1741 N N . LEU B 1 93 ? -4.73 -5.098 4.957 1 97.88 93 LEU B N 1
ATOM 1742 C CA . LEU B 1 93 ? -6.02 -4.613 5.438 1 97.88 93 LEU B CA 1
ATOM 1743 C C . LEU B 1 93 ? -5.859 -3.838 6.742 1 97.88 93 LEU B C 1
ATOM 1745 O O . LEU B 1 93 ? -6.402 -2.74 6.887 1 97.88 93 LEU B O 1
ATOM 1749 N N . PRO B 1 94 ? -5.102 -4.336 7.691 1 96.75 94 PRO B N 1
ATOM 1750 C CA . PRO B 1 94 ? -4.898 -3.537 8.906 1 96.75 94 PRO B CA 1
ATOM 1751 C C . PRO B 1 94 ? -4.234 -2.191 8.617 1 96.75 94 PRO B C 1
ATOM 1753 O O . PRO B 1 94 ? -4.551 -1.194 9.273 1 96.75 94 PRO B O 1
ATOM 1756 N N . ARG B 1 95 ? -3.291 -2.219 7.688 1 97.06 95 ARG B N 1
ATOM 1757 C CA . ARG B 1 95 ? -2.682 -0.955 7.285 1 97.06 95 ARG B CA 1
ATOM 1758 C C . ARG B 1 95 ? -3.734 0.018 6.762 1 97.06 95 ARG B C 1
ATOM 1760 O O . ARG B 1 95 ? -3.729 1.198 7.121 1 97.06 95 ARG B O 1
ATOM 1767 N N . VAL B 1 96 ? -4.609 -0.42 5.949 1 98.12 96 VAL B N 1
ATOM 1768 C CA . VAL B 1 96 ? -5.684 0.386 5.379 1 98.12 96 VAL B CA 1
ATOM 1769 C C . VAL B 1 96 ? -6.613 0.87 6.488 1 98.12 96 VAL B C 1
ATOM 1771 O O . VAL B 1 96 ? -6.988 2.043 6.527 1 98.12 96 VAL B O 1
ATOM 1774 N N . PHE B 1 97 ? -6.949 -0.003 7.398 1 97.56 97 PHE B N 1
ATOM 1775 C CA . PHE B 1 97 ? -7.805 0.367 8.516 1 97.56 97 PHE B CA 1
ATOM 1776 C C . PHE B 1 97 ? -7.148 1.452 9.367 1 97.56 97 PHE B C 1
ATOM 1778 O O . PHE B 1 97 ? -7.824 2.367 9.844 1 97.56 97 PHE B O 1
ATOM 1785 N N . GLY B 1 98 ? -5.859 1.321 9.578 1 96.31 98 GLY B N 1
ATOM 1786 C CA . GLY B 1 98 ? -5.133 2.365 10.281 1 96.31 98 GLY B CA 1
ATOM 1787 C C . GLY B 1 98 ? -5.227 3.719 9.609 1 96.31 98 GLY B C 1
ATOM 1788 O O . GLY B 1 98 ? -5.398 4.742 10.273 1 96.31 98 GLY B O 1
ATOM 1789 N N . MET B 1 99 ? -5.098 3.686 8.273 1 96.69 99 MET B N 1
ATOM 1790 C CA . MET B 1 99 ? -5.258 4.918 7.504 1 96.69 99 MET B CA 1
ATOM 1791 C C . MET B 1 99 ? -6.66 5.488 7.684 1 96.69 99 MET B C 1
ATOM 1793 O O . MET B 1 99 ? -6.824 6.688 7.91 1 96.69 99 MET B O 1
ATOM 1797 N N . MET B 1 100 ? -7.656 4.695 7.566 1 97.06 100 MET B N 1
ATOM 1798 C CA . MET B 1 100 ? -9.047 5.117 7.723 1 97.06 100 MET B CA 1
ATOM 1799 C C . MET B 1 100 ? -9.266 5.777 9.078 1 97.06 100 MET B C 1
ATOM 1801 O O . MET B 1 100 ? -9.898 6.828 9.172 1 97.06 100 MET B O 1
ATOM 1805 N N . ARG B 1 101 ? -8.727 5.141 10.078 1 94.69 101 ARG B N 1
ATOM 1806 C CA . ARG B 1 101 ? -8.875 5.684 11.422 1 94.69 101 ARG B CA 1
ATOM 1807 C C . ARG B 1 101 ? -8.242 7.066 11.531 1 94.69 101 ARG B C 1
ATOM 1809 O O . ARG B 1 101 ? -8.859 8 12.031 1 94.69 101 ARG B O 1
ATOM 1816 N N . SER B 1 102 ? -7.051 7.176 11.039 1 92.69 102 SER B N 1
ATOM 1817 C CA . SER B 1 102 ? -6.332 8.445 11.117 1 92.69 102 SER B CA 1
ATOM 1818 C C . SER B 1 102 ? -7.051 9.531 10.328 1 92.69 102 SER B C 1
ATOM 1820 O O . SER B 1 102 ? -7 10.711 10.695 1 92.69 102 SER B O 1
ATOM 1822 N N . LEU B 1 103 ? -7.777 9.18 9.305 1 95.38 103 LEU B N 1
ATOM 1823 C CA . LEU B 1 103 ? -8.438 10.125 8.414 1 95.38 103 LEU B CA 1
ATOM 1824 C C . LEU B 1 103 ? -9.914 10.273 8.781 1 95.38 103 LEU B C 1
ATOM 1826 O O . LEU B 1 103 ? -10.656 10.977 8.102 1 95.38 103 LEU B O 1
ATOM 1830 N N . GLU B 1 104 ? -10.312 9.516 9.82 1 94.56 104 GLU B N 1
ATOM 1831 C CA . GLU B 1 104 ? -11.688 9.547 10.312 1 94.56 104 GLU B CA 1
ATOM 1832 C C . GLU B 1 104 ? -12.672 9.07 9.242 1 94.56 104 GLU B C 1
ATOM 1834 O O . GLU B 1 104 ? -13.75 9.648 9.086 1 94.56 104 GLU B O 1
ATOM 1839 N N . ILE B 1 105 ? -12.234 8.133 8.523 1 96.75 105 ILE B N 1
ATOM 1840 C CA . ILE B 1 105 ? -13.094 7.504 7.523 1 96.75 105 ILE B CA 1
ATOM 1841 C C . ILE B 1 105 ? -13.891 6.371 8.164 1 96.75 105 ILE B C 1
ATOM 1843 O O . ILE B 1 105 ? -13.32 5.516 8.852 1 96.75 105 ILE B O 1
ATOM 1847 N N . GLN B 1 106 ? -15.195 6.379 7.945 1 95.81 106 GLN B N 1
ATOM 1848 C CA . GLN B 1 106 ? -16.062 5.344 8.5 1 95.81 106 GLN B CA 1
ATOM 1849 C C . GLN B 1 106 ? -16.219 4.184 7.523 1 95.81 106 GLN B C 1
ATOM 1851 O O . GLN B 1 106 ? -16.141 4.371 6.309 1 95.81 106 GLN B O 1
ATOM 1856 N N . PHE B 1 107 ? -16.5 3.021 8.031 1 96.06 107 PHE B N 1
ATOM 1857 C CA . PHE B 1 107 ? -16.594 1.816 7.211 1 96.06 107 PHE B CA 1
ATOM 1858 C C . PHE B 1 107 ? -17.734 1.934 6.211 1 96.06 107 PHE B C 1
ATOM 1860 O O . PHE B 1 107 ? -17.641 1.451 5.082 1 96.06 107 PHE B O 1
ATOM 1867 N N . ASP B 1 108 ? -18.781 2.578 6.641 1 95.75 108 ASP B N 1
ATOM 1868 C CA . ASP B 1 108 ? -19.969 2.646 5.781 1 95.75 108 ASP B CA 1
ATOM 1869 C C . ASP B 1 108 ? -19.703 3.518 4.555 1 95.75 108 ASP B C 1
ATOM 1871 O O . ASP B 1 108 ? -20.469 3.506 3.598 1 95.75 108 ASP B O 1
ATOM 1875 N N . GLU B 1 109 ? -18.594 4.27 4.57 1 96.94 109 GLU B N 1
ATOM 1876 C CA . GLU B 1 109 ? -18.219 5.062 3.402 1 96.94 109 GLU B CA 1
ATOM 1877 C C . GLU B 1 109 ? -17.641 4.176 2.303 1 96.94 109 GLU B C 1
ATOM 1879 O O . GLU B 1 109 ? -17.531 4.602 1.15 1 96.94 109 GLU B O 1
ATOM 1884 N N . LEU B 1 110 ? -17.297 2.988 2.613 1 97.12 110 LEU B N 1
ATOM 1885 C CA . LEU B 1 110 ? -16.578 2.133 1.68 1 97.12 110 LEU B CA 1
ATOM 1886 C C . LEU B 1 110 ? -17.531 1.416 0.742 1 97.12 110 LEU B C 1
ATOM 1888 O O . LEU B 1 110 ? -17.219 1.199 -0.431 1 97.12 110 LEU B O 1
ATOM 1892 N N . LEU B 1 111 ? -18.672 0.963 1.221 1 94.25 111 LEU B N 1
ATOM 1893 C CA . LEU B 1 111 ? -19.562 0.08 0.484 1 94.25 111 LEU B CA 1
ATOM 1894 C C . LEU B 1 111 ? -20 0.723 -0.827 1 94.25 111 LEU B C 1
ATOM 1896 O O . LEU B 1 111 ? -19.938 0.095 -1.886 1 94.25 111 LEU B O 1
ATOM 1900 N N . PRO B 1 112 ? -20.469 1.954 -0.79 1 95.44 112 PRO B N 1
ATOM 1901 C CA . PRO B 1 112 ? -20.859 2.559 -2.066 1 95.44 112 PRO B CA 1
ATOM 1902 C C . PRO B 1 112 ? -19.703 2.621 -3.064 1 95.44 112 PRO B C 1
ATOM 1904 O O . PRO B 1 112 ? -19.922 2.512 -4.273 1 95.44 112 PRO B O 1
ATOM 1907 N N . ARG B 1 113 ? -18.547 2.812 -2.604 1 96.12 113 ARG B N 1
ATOM 1908 C CA . ARG B 1 113 ? -17.375 2.887 -3.475 1 96.12 113 ARG B CA 1
ATOM 1909 C C . ARG B 1 113 ? -17.016 1.512 -4.031 1 96.12 113 ARG B C 1
ATOM 1911 O O . ARG B 1 113 ? -16.609 1.392 -5.184 1 96.12 113 ARG B O 1
ATOM 1918 N N . TRP B 1 114 ? -17.141 0.489 -3.225 1 94.75 114 TRP B N 1
ATOM 1919 C CA . TRP B 1 114 ? -16.984 -0.885 -3.689 1 94.75 114 TRP B CA 1
ATOM 1920 C C . TRP B 1 114 ? -17.984 -1.208 -4.797 1 94.75 114 TRP B C 1
ATOM 1922 O O . TRP B 1 114 ? -17.609 -1.751 -5.84 1 94.75 114 TRP B O 1
ATOM 1932 N N . GLU B 1 115 ? -19.234 -0.866 -4.574 1 93.69 115 GLU B N 1
ATOM 1933 C CA . GLU B 1 115 ? -20.281 -1.133 -5.551 1 93.69 115 GLU B CA 1
ATOM 1934 C C . GLU B 1 115 ? -20 -0.427 -6.875 1 93.69 115 GLU B C 1
ATOM 1936 O O . GLU B 1 115 ? -20.203 -1 -7.945 1 93.69 115 GLU B O 1
ATOM 1941 N N . SER B 1 116 ? -19.562 0.823 -6.773 1 94.75 116 SER B N 1
ATOM 1942 C CA . SER B 1 116 ? -19.172 1.562 -7.973 1 94.75 116 SER B CA 1
ATOM 1943 C C . SER B 1 116 ? -18 0.902 -8.688 1 94.75 116 SER B C 1
ATOM 1945 O O . SER B 1 116 ? -17.984 0.811 -9.914 1 94.75 116 SER B O 1
ATOM 1947 N N . PHE B 1 117 ? -17.109 0.446 -7.938 1 94.31 117 PHE B N 1
ATOM 1948 C CA . PHE B 1 117 ? -15.906 -0.194 -8.461 1 94.31 117 PHE B CA 1
ATOM 1949 C C . PHE B 1 117 ? -16.266 -1.459 -9.234 1 94.31 117 PHE B C 1
ATOM 1951 O O . PHE B 1 117 ? -15.758 -1.676 -10.336 1 94.31 117 PHE B O 1
ATOM 1958 N N . ILE B 1 118 ? -17.109 -2.291 -8.672 1 92.5 118 ILE B N 1
ATOM 1959 C CA . ILE B 1 118 ? -17.469 -3.559 -9.297 1 92.5 118 ILE B CA 1
ATOM 1960 C C . ILE B 1 118 ? -18.328 -3.295 -10.531 1 92.5 118 ILE B C 1
ATOM 1962 O O . ILE B 1 118 ? -18.281 -4.051 -11.508 1 92.5 118 ILE B O 1
ATOM 1966 N N . HIS B 1 119 ? -19.141 -2.293 -10.484 1 90.25 119 HIS B N 1
ATOM 1967 C CA . HIS B 1 119 ? -20.016 -1.965 -11.609 1 90.25 119 HIS B CA 1
ATOM 1968 C C . HIS B 1 119 ? -19.203 -1.439 -12.797 1 90.25 119 HIS B C 1
ATOM 1970 O O . HIS B 1 119 ? -19.531 -1.725 -13.945 1 90.25 119 HIS B O 1
ATOM 1976 N N . MET B 1 120 ? -18.188 -0.651 -12.469 1 85 120 MET B N 1
ATOM 1977 C CA . MET B 1 120 ? -17.359 -0.084 -13.523 1 85 120 MET B CA 1
ATOM 1978 C C . MET B 1 120 ? -16.516 -1.167 -14.203 1 85 120 MET B C 1
ATOM 1980 O O . MET B 1 120 ? -16.203 -1.066 -15.383 1 85 120 MET B O 1
ATOM 1984 N N . ARG B 1 121 ? -16.172 -2.168 -13.578 1 76.19 121 ARG B N 1
ATOM 1985 C CA . ARG B 1 121 ? -15.297 -3.195 -14.133 1 76.19 121 ARG B CA 1
ATOM 1986 C C . ARG B 1 121 ? -16.094 -4.363 -14.688 1 76.19 121 ARG B C 1
ATOM 1988 O O . ARG B 1 121 ? -15.602 -5.121 -15.523 1 76.19 121 ARG B O 1
ATOM 1995 N N . SER B 1 122 ? -17.25 -4.625 -14.102 1 67.75 122 SER B N 1
ATOM 1996 C CA . SER B 1 122 ? -18.141 -5.645 -14.648 1 67.75 122 SER B CA 1
ATOM 1997 C C . SER B 1 122 ? -18.578 -5.277 -16.062 1 67.75 122 SER B C 1
ATOM 1999 O O . SER B 1 122 ? -19.328 -6.031 -16.703 1 67.75 122 SER B O 1
ATOM 2001 N N . GLU B 1 123 ? -18.359 -4.051 -16.516 1 50.66 123 GLU B N 1
ATOM 2002 C CA . GLU B 1 123 ? -18.781 -3.854 -17.906 1 50.66 123 GLU B CA 1
ATOM 2003 C C . GLU B 1 123 ? -17.797 -4.523 -18.875 1 50.66 123 GLU B C 1
ATOM 2005 O O . GLU B 1 123 ? -16.594 -4.297 -18.797 1 50.66 123 GLU B O 1
ATOM 2010 N N . PRO B 1 124 ? -18.328 -5.586 -19.656 1 43.91 124 PRO B N 1
ATOM 2011 C CA . PRO B 1 124 ? -17.609 -6.234 -20.766 1 43.91 124 PRO B CA 1
ATOM 2012 C C . PRO B 1 124 ? -16.859 -5.242 -21.641 1 43.91 124 PRO B C 1
ATOM 2014 O O . PRO B 1 124 ? -17.234 -4.07 -21.719 1 43.91 124 PRO B O 1
#

Radius of gyration: 24.12 Å; Cα contacts (8 Å, |Δi|>4): 250; chains: 2; bounding box: 43×75×48 Å

Foldseek 3Di:
DPPVDPDDPLVVLLVVVLVCDLVCVADAQRADDALVVCCVVVVHDSVSSVVSLVVCVVLVQWDQDPPRGIHGHVCNNVSSVVVVVVCCVVPVVVVVVVVCVVVVNDPVVVVVVVVVVCVVVPPD/DPPPDPDDPLVVLLVVVLVCDLVCVADAFRADDQLVVCCVVVVHDSVSSVVSQVVCVVLVQWDQDVPRGIHGHVCSNVSSVVVVVVCCVVPVVVVVVVVCVVVVNDPVVVVVVVVVVCVVVPPD

Nearest PDB structures (foldseek):
  2ek5-assembly4_C  TM=7.751E-01  e=6.331E-09  Corynebacterium glutamicum ATCC 13032
  2ek5-assembly4_C-3  TM=7.751E-01  e=6.331E-09  Corynebacterium glutamicum ATCC 13032
  3tqn-assembly2_B  TM=9.059E-01  e=1.008E-07  Coxiella burnetii
  2du9-assembly1_A  TM=7.932E-01  e=5.373E-08  Corynebacterium glutamicum ATCC 13032
  2ek5-assembly1_B  TM=7.294E-01  e=8.033E-07  Corynebacterium glutamicum ATCC 13032

Solvent-accessible surface area (backbone atoms only — not comparable to full-atom values): 13625 Å² total; per-residue (Å²): 128,82,78,75,58,99,58,61,65,33,56,52,50,33,50,53,51,49,50,34,33,60,72,53,79,41,42,68,66,29,74,49,78,48,33,62,56,46,10,64,76,66,70,48,56,44,67,43,33,38,48,14,55,48,50,35,30,77,70,56,36,24,42,77,42,91,97,74,44,42,22,29,22,79,62,24,44,60,49,50,47,52,52,52,47,49,46,38,63,70,48,52,48,53,51,51,50,52,51,29,56,77,63,68,51,57,74,79,67,44,54,66,52,50,53,52,52,52,55,66,62,66,53,128,127,84,77,74,58,99,58,62,67,32,56,54,50,34,49,52,52,50,50,34,32,61,71,51,78,42,42,70,66,30,76,50,80,46,33,62,57,46,10,64,76,63,70,49,56,41,67,43,33,40,47,15,56,48,51,37,32,76,68,56,36,23,42,76,40,91,97,75,44,41,24,30,22,79,62,24,45,59,50,51,47,50,52,52,48,49,45,38,63,71,49,52,47,53,51,52,51,52,51,28,56,77,62,67,52,58,72,80,66,45,54,64,53,50,54,50,52,51,55,66,62,65,54,129

InterPro domains:
  IPR000524 Transcription regulator HTH, GntR [PF00392] (11-72)
  IPR000524 Transcription regulator HTH, GntR [PS50949] (7-75)
  IPR000524 Transcription regulator HTH, GntR [SM00345] (13-72)
  IPR000524 Transcription regulator HTH, GntR [cd07377] (8-73)
  IPR036388 Winged helix-like DNA-binding domain superfamily [G3DSA:1.10.10.10] (1-73)
  IPR036390 Winged helix DNA-binding domain superfamily [SSF46785] (2-76)

Sequence (248 aa):
MKFNDDRPIFEQIAQLLEDRILSGAFTESGRLPSARELASSLEVNPNTAARALQYLADMKLAYAERGSGYFVAPGAAEHIRNLRRERFFSEELPRVFGMMRSLEIQFDELLPRWESFIHMRSEPMKFNDDRPIFEQIAQLLEDRILSGAFTESGRLPSARELASSLEVNPNTAARALQYLADMKLAYAERGSGYFVAPGAAEHIRNLRRERFFSEELPRVFGMMRSLEIQFDELLPRWESFIHMRSEP

Secondary structure (DSSP, 8-state):
----SSS-HHHHHHHHHHHHHHHTSS-TTPBPPPHHHHHHHHT--HHHHHHHHHHHHHTTSEEEETTTEEEEPTTHHHHHHHHHHHHIIIIIHHHHHHHHHHTT--GGGHHHHHHHHHHHHS--/----SSS-HHHHHHHHHHHHHHHTSS-TTPBPPPHHHHHHHHT--HHHHHHHHHHHHHTTSEEEETTTEEEEPTTHHHHHHHHHHHHIIIIIHHHHHHHHHHTT--GGGHHHHHHHHHHHHS--

pLDDT: mean 92.91, std 12.46, range [28.12, 98.69]

Organism: Gracilinema caldarium (strain ATCC 51460 / DSM 7334 / H1) (NCBI:txid744872)